Protein AF-A0A7V1QW93-F1 (afdb_monomer)

Solvent-accessible surface area (backbone atoms only — not comparable to full-atom values): 10233 Å² total; per-residue (Å²): 119,50,78,53,63,45,41,32,38,86,19,40,41,50,78,49,80,47,96,87,52,30,36,38,41,40,39,39,31,39,31,60,80,71,74,54,37,36,42,38,37,39,38,34,34,40,69,92,46,48,54,40,80,49,32,45,34,41,39,33,41,62,89,70,40,36,37,37,27,39,53,72,44,36,39,40,46,75,41,56,51,99,85,65,50,67,50,26,37,39,39,41,37,34,22,40,27,75,22,33,40,78,83,26,47,72,18,32,44,40,37,36,42,37,37,40,36,45,24,98,77,77,66,75,94,67,97,68,89,52,44,52,28,44,38,39,40,39,37,44,36,32,78,53,68,86,60,73,89,72,59,60,94,59,82,73,83,62,92,64,77,75,80,78,75,83,78,85,76,84,80,86,79,80,85,78,83,85,85,80,89,132

Secondary structure (DSSP, 8-state):
-EEEEEEEEEEEEEEEE-TTSEEEEEEEEEESS-SS-EEEEEEEEETTSSB--B-EEEEE-TTS-EEEEEEEEEEEEEEE-TTS-EEEEEEEEEEEEEEESGGGTT-EEEEEEEEEEEPTTSS-SS--S---EEEEEEEEEES----GGG--S-----SPPPP--------PPP-PPPPP--

Structure (mmCIF, N/CA/C/O backbone):
data_AF-A0A7V1QW93-F1
#
_entry.id   AF-A0A7V1QW93-F1
#
loop_
_atom_site.group_PDB
_atom_site.id
_atom_site.type_symbol
_atom_site.label_atom_id
_atom_site.label_alt_id
_atom_site.label_comp_id
_atom_site.label_asym_id
_atom_site.label_entity_id
_atom_site.label_seq_id
_atom_site.pdbx_PDB_ins_code
_atom_site.Cartn_x
_atom_site.Cartn_y
_atom_site.Cartn_z
_atom_site.occupancy
_atom_site.B_iso_or_equiv
_atom_site.auth_seq_id
_atom_site.auth_comp_id
_atom_site.auth_asym_id
_atom_site.auth_atom_id
_atom_site.pdbx_PDB_model_num
ATOM 1 N N . MET A 1 1 ? 10.507 -15.027 -11.575 1.00 79.88 1 MET A N 1
ATOM 2 C CA . MET A 1 1 ? 9.884 -14.428 -10.383 1.00 79.88 1 MET A CA 1
ATOM 3 C C . MET A 1 1 ? 10.939 -13.634 -9.630 1.00 79.88 1 MET A C 1
ATOM 5 O O . MET A 1 1 ? 11.977 -14.198 -9.296 1.00 79.88 1 MET A O 1
ATOM 9 N N . GLN A 1 2 ? 10.711 -12.338 -9.443 1.00 86.31 2 GLN A N 1
ATOM 10 C CA . GLN A 1 2 ? 11.562 -11.444 -8.655 1.00 86.31 2 GLN A CA 1
ATOM 11 C C . GLN A 1 2 ? 10.893 -11.172 -7.308 1.00 86.31 2 GLN A C 1
ATOM 13 O O . GLN A 1 2 ? 9.690 -10.934 -7.275 1.00 86.31 2 GLN A O 1
ATOM 18 N N . ALA A 1 3 ? 11.677 -11.209 -6.227 1.00 88.88 3 ALA A N 1
ATOM 19 C CA . ALA A 1 3 ? 11.234 -10.845 -4.884 1.00 88.88 3 ALA A CA 1
ATOM 20 C C . ALA A 1 3 ? 12.001 -9.610 -4.392 1.00 88.88 3 ALA A C 1
ATOM 22 O O . ALA A 1 3 ? 13.237 -9.566 -4.488 1.00 88.88 3 ALA A O 1
ATOM 23 N N . LEU A 1 4 ? 11.271 -8.617 -3.887 1.00 90.38 4 LEU A N 1
ATOM 24 C CA . LEU A 1 4 ? 11.807 -7.360 -3.366 1.00 90.38 4 LEU A CA 1
ATOM 25 C C . LEU A 1 4 ? 10.946 -6.874 -2.188 1.00 90.38 4 LEU A C 1
ATOM 27 O O . LEU A 1 4 ? 9.766 -7.196 -2.105 1.00 90.38 4 LEU A O 1
ATOM 31 N N . SER A 1 5 ? 11.557 -6.120 -1.277 1.00 91.69 5 SER A N 1
ATOM 32 C CA . SER A 1 5 ? 10.875 -5.439 -0.180 1.00 91.69 5 SER A CA 1
ATOM 33 C C . SER A 1 5 ? 11.312 -3.976 -0.160 1.00 91.69 5 SER A C 1
ATOM 35 O O . SER A 1 5 ? 12.502 -3.692 -0.333 1.00 91.69 5 SER A O 1
ATOM 37 N N . VAL A 1 6 ? 10.352 -3.066 0.002 1.00 90.19 6 VAL A N 1
ATOM 38 C CA . VAL A 1 6 ? 10.568 -1.616 0.064 1.00 90.19 6 VAL A CA 1
ATOM 39 C C . VAL A 1 6 ? 9.851 -1.055 1.281 1.00 90.19 6 VAL A C 1
ATOM 41 O O . VAL A 1 6 ? 8.702 -1.402 1.539 1.00 90.19 6 VAL A O 1
ATOM 44 N N . ASN A 1 7 ? 10.540 -0.206 2.038 1.00 90.44 7 ASN A N 1
ATOM 45 C CA . ASN A 1 7 ? 9.987 0.431 3.225 1.00 90.44 7 ASN A CA 1
ATOM 46 C C . ASN A 1 7 ? 9.641 1.879 2.916 1.00 90.44 7 ASN A C 1
ATOM 48 O O . ASN A 1 7 ? 10.456 2.583 2.318 1.00 90.44 7 ASN A O 1
ATOM 52 N N . PHE A 1 8 ? 8.475 2.311 3.377 1.00 88.25 8 PHE A N 1
ATOM 53 C CA . PHE A 1 8 ? 7.989 3.668 3.202 1.00 88.25 8 PHE A CA 1
ATOM 54 C C . PHE A 1 8 ? 7.708 4.307 4.563 1.00 88.25 8 PHE A C 1
ATOM 56 O O . PHE A 1 8 ? 7.233 3.655 5.501 1.00 88.25 8 PHE A O 1
ATOM 63 N N . ALA A 1 9 ? 8.026 5.592 4.653 1.00 82.19 9 ALA A N 1
ATOM 64 C CA . ALA A 1 9 ? 7.802 6.444 5.814 1.00 82.19 9 ALA A CA 1
ATOM 65 C C . ALA A 1 9 ? 7.377 7.840 5.330 1.00 82.19 9 ALA A C 1
ATOM 67 O O . ALA A 1 9 ? 7.280 8.064 4.126 1.00 82.19 9 ALA A O 1
ATOM 68 N N . ASP A 1 10 ? 7.076 8.751 6.261 1.00 66.94 10 ASP A N 1
ATOM 69 C CA . ASP A 1 10 ? 6.520 10.082 5.954 1.00 66.94 10 ASP A CA 1
ATOM 70 C C . ASP A 1 10 ? 5.250 10.005 5.095 1.00 66.94 10 ASP A C 1
ATOM 72 O O . ASP A 1 10 ? 5.011 10.788 4.178 1.00 66.94 10 ASP A O 1
ATOM 76 N N . VAL A 1 11 ? 4.440 8.998 5.407 1.00 76.75 11 VAL A N 1
ATOM 77 C CA . VAL A 1 11 ? 3.225 8.668 4.683 1.00 76.75 11 VAL A CA 1
ATOM 78 C C . VAL A 1 11 ? 2.161 9.723 4.958 1.00 76.75 11 VAL A C 1
ATOM 80 O O . VAL A 1 11 ? 1.839 9.993 6.117 1.00 76.75 11 VAL A O 1
ATOM 83 N N . ILE A 1 12 ? 1.568 10.251 3.893 1.00 73.88 12 ILE A N 1
ATOM 84 C CA . ILE A 1 12 ? 0.370 11.078 3.962 1.00 73.88 12 ILE A CA 1
ATOM 85 C C . ILE A 1 12 ? -0.836 10.149 3.922 1.00 73.88 12 ILE A C 1
ATOM 87 O O . ILE A 1 12 ? -0.988 9.348 2.999 1.00 73.88 12 ILE A O 1
ATOM 91 N N . VAL A 1 13 ? -1.696 10.275 4.926 1.00 78.00 13 VAL A N 1
ATOM 92 C CA . VAL A 1 13 ? -2.945 9.524 5.013 1.00 78.00 13 VAL A CA 1
ATOM 93 C C . VAL A 1 13 ? -4.113 10.502 5.044 1.00 78.00 13 VAL A C 1
ATOM 95 O O . VAL A 1 13 ? -4.215 11.317 5.962 1.00 78.00 13 VAL A O 1
ATOM 98 N N . ASP A 1 14 ? -4.998 10.402 4.053 1.00 85.75 14 ASP A N 1
ATOM 99 C CA . ASP A 1 14 ? -6.353 10.951 4.126 1.00 85.75 14 ASP A CA 1
ATOM 100 C C . ASP A 1 14 ? -7.309 9.854 4.594 1.00 85.75 14 ASP A C 1
ATOM 102 O O . ASP A 1 14 ? -7.305 8.735 4.070 1.00 85.75 14 ASP A O 1
ATOM 106 N N . ARG A 1 15 ? -8.139 10.179 5.585 1.00 87.19 15 ARG A N 1
ATOM 107 C CA . ARG A 1 15 ? -9.090 9.249 6.185 1.00 87.19 15 ARG A CA 1
ATOM 108 C C . ARG A 1 15 ? -10.491 9.817 6.128 1.00 87.19 15 ARG A C 1
ATOM 110 O O . ARG A 1 15 ? -10.801 10.837 6.738 1.00 87.19 15 ARG A O 1
ATOM 117 N N . GLN A 1 16 ? -11.381 9.069 5.495 1.00 87.81 16 GLN A N 1
ATOM 118 C CA . GLN A 1 16 ? -12.790 9.415 5.388 1.00 87.81 16 GLN A CA 1
ATOM 119 C C . GLN A 1 16 ? -13.627 8.388 6.137 1.00 87.81 16 GLN A C 1
ATOM 121 O O . GLN A 1 16 ? -13.544 7.191 5.874 1.00 87.81 16 GLN A O 1
ATOM 126 N N . SER A 1 17 ? -14.432 8.858 7.088 1.00 89.12 17 SER A N 1
ATOM 127 C CA . SER A 1 17 ? -15.365 8.014 7.840 1.00 89.12 17 SER A CA 1
ATOM 128 C C . SER A 1 17 ? -16.779 8.176 7.295 1.00 89.12 17 SER A C 1
ATOM 130 O O . SER A 1 17 ? -17.244 9.296 7.076 1.00 89.12 17 SER A O 1
ATOM 132 N N . PHE A 1 18 ? -17.477 7.060 7.110 1.00 89.25 18 PHE A N 1
ATOM 133 C CA . PHE A 1 18 ? -18.834 7.025 6.574 1.00 89.25 18 PHE A CA 1
ATOM 134 C C . PHE A 1 18 ? -19.858 6.683 7.662 1.00 89.25 18 PHE A C 1
ATOM 136 O O . PHE A 1 18 ? -19.543 6.097 8.696 1.00 89.25 18 PHE A O 1
ATOM 143 N N . LEU A 1 19 ? -21.123 7.041 7.417 1.00 93.00 19 LEU A N 1
ATOM 144 C CA . LEU A 1 19 ? -22.230 6.789 8.353 1.00 93.00 19 LEU A CA 1
ATOM 145 C C . LEU A 1 19 ? -22.542 5.297 8.545 1.00 93.00 19 LEU A C 1
ATOM 147 O O . LEU A 1 19 ? -23.188 4.931 9.523 1.00 93.00 19 LEU A O 1
ATOM 151 N N . ASP A 1 20 ? -22.108 4.452 7.612 1.00 90.00 20 ASP A N 1
ATOM 152 C CA . ASP A 1 20 ? -22.231 2.994 7.687 1.00 90.00 20 ASP A CA 1
ATOM 153 C C . ASP A 1 20 ? -21.149 2.343 8.569 1.00 90.00 20 ASP A C 1
ATOM 155 O O . ASP A 1 20 ? -21.143 1.126 8.730 1.00 90.00 20 ASP A O 1
ATOM 159 N N . GLY A 1 21 ? -20.251 3.143 9.155 1.00 89.44 21 GLY A N 1
ATOM 160 C CA . GLY A 1 21 ? -19.153 2.669 9.994 1.00 89.44 21 GLY A CA 1
ATOM 161 C C . GLY A 1 21 ? -17.913 2.228 9.216 1.00 89.44 21 GLY A C 1
ATOM 162 O O . GLY A 1 21 ? -16.950 1.775 9.831 1.00 89.44 21 GLY A O 1
ATOM 163 N N . SER A 1 22 ? -17.899 2.363 7.890 1.00 93.25 22 SER A N 1
ATOM 164 C CA . SER A 1 22 ? -16.696 2.135 7.092 1.00 93.25 22 SER A CA 1
ATOM 165 C C . SER A 1 22 ? -15.735 3.320 7.144 1.00 93.25 22 SER A C 1
ATOM 167 O O . SER A 1 22 ? 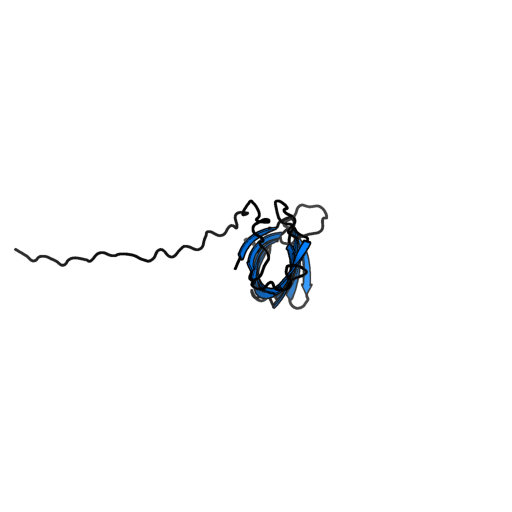-16.120 4.474 7.368 1.00 93.25 22 SER A O 1
ATOM 169 N N . ARG A 1 23 ? -14.460 3.019 6.907 1.00 91.88 23 ARG A N 1
ATOM 170 C CA . ARG A 1 23 ? -13.390 3.993 6.718 1.00 91.88 23 ARG A CA 1
ATOM 171 C C . ARG A 1 23 ? -12.742 3.768 5.366 1.00 91.88 23 ARG A C 1
ATOM 173 O O . ARG A 1 23 ? -12.477 2.630 4.997 1.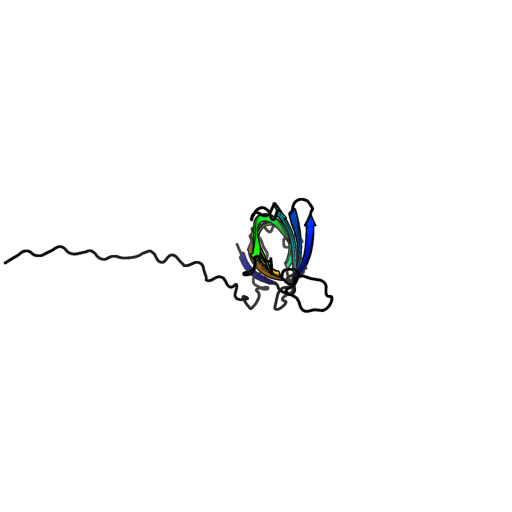00 91.88 23 ARG A O 1
ATOM 180 N N . VAL A 1 24 ? -12.474 4.845 4.646 1.00 92.88 24 VAL A N 1
ATOM 181 C CA . VAL A 1 24 ? -11.631 4.819 3.451 1.00 92.88 24 VAL A CA 1
ATOM 182 C C . VAL A 1 24 ? -10.337 5.532 3.782 1.00 92.88 24 VAL A C 1
ATOM 184 O O . VAL A 1 24 ? -10.359 6.646 4.308 1.00 92.88 24 VAL A O 1
ATOM 187 N N . PHE A 1 25 ? -9.231 4.870 3.481 1.00 92.06 25 PHE A N 1
ATOM 188 C CA . PHE A 1 25 ? -7.894 5.422 3.591 1.00 92.06 25 PHE A CA 1
ATOM 189 C C . PHE A 1 25 ? -7.362 5.671 2.189 1.00 92.06 25 PHE A C 1
ATOM 191 O O . PHE A 1 25 ? -7.438 4.782 1.342 1.00 92.06 25 PHE A O 1
ATOM 198 N N . THR A 1 26 ? -6.816 6.860 1.968 1.00 93.50 26 THR A N 1
ATOM 199 C CA . THR A 1 26 ? -5.984 7.184 0.807 1.00 93.50 26 THR A CA 1
ATOM 200 C C . THR A 1 26 ? -4.586 7.457 1.317 1.00 93.50 26 THR A C 1
ATOM 202 O O . THR A 1 26 ? -4.404 8.273 2.218 1.00 93.50 26 THR A O 1
ATOM 205 N N . ILE A 1 27 ? -3.616 6.736 0.778 1.00 92.50 27 ILE A N 1
ATOM 206 C CA . ILE A 1 27 ? -2.261 6.682 1.296 1.00 92.50 27 ILE A CA 1
ATOM 207 C C . ILE A 1 27 ? -1.290 7.051 0.186 1.00 92.50 27 ILE A C 1
ATOM 209 O O . ILE A 1 27 ? -1.311 6.434 -0.876 1.00 92.50 27 ILE A O 1
ATOM 213 N N . GLU A 1 28 ? -0.412 8.009 0.463 1.00 92.94 28 GLU A N 1
ATOM 214 C CA . GLU A 1 28 ? 0.699 8.409 -0.400 1.00 92.94 28 GLU A CA 1
ATOM 215 C C . GLU A 1 28 ? 2.009 8.323 0.383 1.00 92.94 28 GLU A C 1
ATOM 217 O O . GLU A 1 28 ? 2.102 8.811 1.510 1.00 92.94 28 GLU A O 1
ATOM 222 N N . ALA A 1 29 ? 3.028 7.688 -0.192 1.00 91.31 29 ALA A N 1
ATOM 223 C CA . ALA A 1 29 ? 4.280 7.433 0.502 1.00 91.31 29 ALA A CA 1
ATOM 224 C C . ALA A 1 29 ? 5.502 7.463 -0.423 1.00 91.31 29 ALA A C 1
ATOM 226 O O . ALA A 1 29 ? 5.419 7.120 -1.604 1.00 91.31 29 ALA A O 1
ATOM 227 N N . GLU A 1 30 ? 6.656 7.798 0.151 1.00 91.06 30 GLU A N 1
ATOM 228 C CA . GLU A 1 30 ? 7.973 7.722 -0.488 1.00 91.06 30 GLU A CA 1
ATOM 229 C C . GLU A 1 30 ? 8.884 6.772 0.306 1.00 91.06 30 GLU A C 1
ATOM 231 O O . GLU A 1 30 ? 8.727 6.601 1.522 1.00 91.06 30 GLU A O 1
ATOM 236 N N . ASP A 1 31 ? 9.797 6.082 -0.378 1.00 91.06 31 ASP A N 1
ATOM 237 C CA . ASP A 1 31 ? 10.710 5.160 0.291 1.00 91.06 31 ASP A CA 1
ATOM 238 C C . ASP A 1 31 ? 11.774 5.865 1.138 1.00 91.06 31 ASP A C 1
ATOM 240 O O . ASP A 1 31 ? 12.141 7.015 0.900 1.00 91.06 31 ASP A O 1
ATOM 244 N N . GLN A 1 32 ? 12.299 5.154 2.142 1.00 80.12 32 GLN A N 1
ATOM 245 C CA . GLN A 1 32 ? 13.373 5.660 3.001 1.00 80.12 32 GLN A CA 1
ATOM 246 C C . GLN A 1 32 ? 14.507 4.632 3.207 1.00 80.12 32 GLN A C 1
ATOM 248 O O . GLN A 1 32 ? 14.243 3.501 3.629 1.00 80.12 32 GLN A O 1
ATOM 253 N N . PRO A 1 33 ? 15.788 5.014 2.992 1.00 77.12 33 PRO A N 1
ATOM 254 C CA . PRO A 1 33 ? 16.223 6.267 2.362 1.00 77.12 33 PRO A CA 1
ATOM 255 C C . PRO A 1 33 ? 15.770 6.325 0.895 1.00 77.12 33 PRO A C 1
ATOM 257 O O . PRO A 1 33 ? 15.873 5.315 0.206 1.00 77.12 33 PRO A O 1
ATOM 260 N N . SER A 1 34 ? 15.313 7.496 0.438 1.00 83.19 34 SER A N 1
ATOM 261 C CA . SER A 1 34 ? 14.707 7.661 -0.891 1.00 83.19 34 SER A CA 1
ATOM 262 C C . SER A 1 34 ? 15.632 7.204 -2.021 1.00 83.19 34 SER A C 1
ATOM 264 O O . SER A 1 34 ? 16.689 7.794 -2.282 1.00 83.19 34 SER A O 1
ATOM 266 N N . LEU A 1 35 ? 15.227 6.124 -2.688 1.00 86.75 35 LEU A N 1
ATOM 267 C CA . LEU A 1 35 ? 15.722 5.713 -3.997 1.00 86.75 35 LEU A CA 1
ATOM 268 C C . LEU A 1 35 ? 14.786 6.178 -5.118 1.00 86.75 35 LEU A C 1
ATOM 270 O O . LEU A 1 35 ? 15.145 6.032 -6.286 1.00 86.75 35 LEU A O 1
ATOM 274 N N . GLY A 1 36 ? 13.625 6.747 -4.778 1.00 91.25 36 GLY A N 1
ATOM 275 C CA . GLY A 1 36 ? 12.638 7.281 -5.713 1.00 91.25 36 GLY A CA 1
ATOM 276 C C . GLY A 1 36 ? 11.429 6.371 -5.926 1.00 91.25 36 GLY A C 1
ATOM 277 O O . GLY A 1 36 ? 10.704 6.553 -6.906 1.00 91.25 36 GLY A O 1
ATOM 278 N N . TRP A 1 37 ? 11.210 5.389 -5.048 1.00 94.56 37 TRP A N 1
ATOM 279 C CA . TRP A 1 37 ? 9.971 4.620 -5.049 1.00 94.56 37 TRP A CA 1
ATOM 280 C C . TRP A 1 37 ? 8.859 5.478 -4.458 1.00 94.56 37 TRP A C 1
ATOM 282 O O . TRP A 1 37 ? 9.017 6.075 -3.394 1.00 94.56 37 TRP A O 1
ATOM 292 N N . ARG A 1 38 ? 7.708 5.503 -5.125 1.00 95.00 38 ARG A N 1
ATOM 293 C CA . ARG A 1 38 ? 6.510 6.164 -4.598 1.00 95.00 38 ARG A CA 1
ATOM 294 C C . ARG A 1 38 ? 5.352 5.193 -4.611 1.00 95.00 38 ARG A C 1
ATOM 296 O O . ARG A 1 38 ? 5.177 4.454 -5.575 1.00 95.00 38 ARG A O 1
ATOM 303 N N . LEU A 1 39 ? 4.575 5.194 -3.545 1.00 95.38 39 LEU A N 1
ATOM 304 C CA . LEU A 1 39 ? 3.408 4.347 -3.394 1.00 95.38 39 LEU A CA 1
ATOM 305 C C . LEU A 1 39 ? 2.182 5.233 -3.223 1.00 95.38 39 LEU A C 1
ATOM 307 O O . LEU A 1 39 ? 2.190 6.147 -2.406 1.00 95.38 39 LEU A O 1
ATOM 311 N N . MET A 1 40 ? 1.129 4.929 -3.968 1.00 96.12 40 MET A N 1
ATOM 312 C CA . MET A 1 40 ? -0.196 5.488 -3.761 1.00 96.12 40 MET A CA 1
ATOM 313 C C . MET A 1 40 ? -1.187 4.336 -3.702 1.00 96.12 40 MET A C 1
ATOM 315 O O . MET A 1 40 ? -1.209 3.513 -4.614 1.00 96.12 40 MET A O 1
ATOM 319 N N . PHE A 1 41 ? -2.002 4.245 -2.660 1.00 95.88 41 PHE A N 1
ATOM 320 C CA . PHE A 1 41 ? -3.076 3.257 -2.632 1.00 95.88 41 PHE A CA 1
ATOM 321 C C . PHE A 1 41 ? -4.272 3.722 -1.821 1.00 95.88 41 PHE A C 1
ATOM 323 O O . PHE A 1 41 ? -4.174 4.595 -0.960 1.00 95.88 41 PHE A O 1
ATOM 330 N N . THR A 1 42 ? -5.409 3.106 -2.101 1.00 96.38 42 THR A N 1
ATOM 331 C CA . THR A 1 42 ? -6.635 3.274 -1.337 1.00 96.38 42 THR A CA 1
ATOM 332 C C . THR A 1 42 ? -7.079 1.938 -0.779 1.00 96.38 42 THR A C 1
ATOM 334 O O . THR A 1 42 ? -6.823 0.888 -1.370 1.00 96.38 42 THR A O 1
ATOM 337 N N . PHE A 1 43 ? -7.761 1.964 0.362 1.00 96.06 43 PHE A N 1
ATOM 338 C CA . PHE A 1 43 ? -8.554 0.820 0.787 1.00 96.06 43 PHE A CA 1
ATOM 339 C C . PHE A 1 43 ? -9.758 1.234 1.628 1.00 96.06 43 PHE A C 1
ATOM 341 O O . PHE A 1 43 ? -9.723 2.227 2.361 1.00 96.06 43 PHE A O 1
ATOM 348 N N . ARG A 1 44 ? -10.826 0.444 1.529 1.00 95.62 44 ARG A N 1
ATOM 349 C CA . ARG A 1 44 ? -12.058 0.599 2.300 1.00 95.62 44 ARG A CA 1
ATOM 350 C C . ARG A 1 44 ? -12.172 -0.507 3.336 1.00 95.62 44 ARG A C 1
ATOM 352 O O . ARG A 1 44 ? -12.221 -1.684 2.999 1.00 95.62 44 ARG A O 1
ATOM 359 N N . TRP A 1 45 ? -12.287 -0.115 4.594 1.00 95.62 45 TRP A N 1
ATOM 360 C CA . TRP A 1 45 ? -12.390 -1.018 5.726 1.00 95.62 45 TRP A CA 1
ATOM 361 C C . TRP A 1 45 ? -13.707 -0.806 6.493 1.00 95.62 45 TRP A C 1
ATOM 363 O O . TRP A 1 45 ? -13.889 0.241 7.127 1.00 95.62 45 TRP A O 1
ATOM 373 N N . PRO A 1 46 ? -14.646 -1.768 6.457 1.00 93.38 46 PRO A N 1
ATOM 374 C CA . PRO A 1 46 ? -15.791 -1.787 7.358 1.00 93.38 46 PRO A CA 1
ATOM 375 C C . PRO A 1 46 ? -15.319 -2.145 8.771 1.00 93.38 46 PRO A C 1
ATOM 377 O O . PRO A 1 46 ? -15.040 -3.300 9.067 1.00 93.38 46 PRO A O 1
ATOM 380 N N . VAL A 1 47 ? -15.277 -1.163 9.679 1.00 89.69 47 VAL A N 1
ATOM 381 C CA . VAL A 1 47 ? -14.698 -1.319 11.036 1.00 89.69 47 VAL A CA 1
ATOM 382 C C . VAL A 1 47 ? -15.400 -2.408 11.871 1.00 89.69 47 VAL A C 1
ATOM 384 O O . VAL A 1 47 ? -14.880 -2.876 12.879 1.00 89.69 47 VAL A O 1
ATOM 387 N N . THR A 1 48 ? -16.582 -2.858 11.448 1.00 90.44 48 THR A N 1
ATOM 388 C CA . THR A 1 48 ? -17.317 -3.975 12.056 1.00 90.44 48 THR A CA 1
ATOM 389 C C . THR A 1 48 ? -16.709 -5.360 11.800 1.00 90.44 48 THR A C 1
ATOM 391 O O . THR A 1 48 ? -17.143 -6.322 12.433 1.00 90.44 48 THR A O 1
ATOM 394 N N . SER A 1 49 ? -15.754 -5.487 10.878 1.00 93.12 49 SER A N 1
ATOM 395 C CA . SER A 1 49 ? -15.012 -6.719 10.586 1.00 93.12 49 SER A CA 1
ATOM 396 C C . SER A 1 49 ? -13.523 -6.431 10.445 1.00 93.12 49 SER A C 1
ATOM 398 O O . SER A 1 49 ? -13.126 -5.291 10.243 1.00 93.12 49 SER A O 1
ATOM 400 N N . GLU A 1 50 ? -12.687 -7.462 10.534 1.00 94.38 50 GLU A N 1
ATOM 401 C CA . GLU A 1 50 ? -11.261 -7.308 10.219 1.00 94.38 50 GLU A CA 1
ATOM 402 C C . GLU A 1 50 ? -11.012 -7.278 8.705 1.00 94.38 50 GLU A C 1
ATOM 404 O O . GLU A 1 50 ? -10.004 -6.732 8.278 1.00 94.38 50 GLU A O 1
ATOM 409 N N . ASP A 1 51 ? -11.925 -7.817 7.894 1.00 96.44 51 ASP A N 1
ATOM 410 C CA . ASP A 1 51 ? -11.773 -7.886 6.439 1.00 96.44 51 ASP A CA 1
ATOM 411 C C . ASP A 1 51 ? -11.911 -6.508 5.769 1.00 96.44 51 ASP A C 1
ATOM 413 O O . ASP A 1 51 ? -12.746 -5.686 6.158 1.00 96.44 51 ASP A O 1
ATOM 417 N N . VAL A 1 52 ? -11.093 -6.280 4.740 1.00 95.44 52 VAL A N 1
ATOM 418 C CA . VAL A 1 52 ? -11.097 -5.077 3.891 1.00 95.44 52 VAL A CA 1
ATOM 419 C C . VAL A 1 52 ? -11.856 -5.358 2.588 1.00 95.44 52 VAL A C 1
ATOM 421 O O . VAL A 1 52 ? -11.699 -6.427 2.002 1.00 95.44 52 VAL A O 1
ATOM 424 N N . ASP A 1 53 ? -12.666 -4.399 2.128 1.00 92.12 53 ASP A N 1
ATOM 425 C CA . ASP A 1 53 ? -13.625 -4.593 1.028 1.00 92.12 53 ASP A CA 1
ATOM 426 C C . ASP A 1 53 ? -13.006 -4.402 -0.366 1.00 92.12 53 ASP A C 1
ATOM 428 O O . ASP A 1 53 ? -13.172 -5.231 -1.259 1.00 92.12 53 ASP A O 1
ATOM 432 N N . GLU A 1 54 ? -12.339 -3.268 -0.579 1.00 94.56 54 GLU A N 1
ATOM 433 C CA . GLU A 1 54 ? -11.849 -2.830 -1.889 1.00 94.56 54 GLU A CA 1
ATOM 434 C C . GLU A 1 54 ? -10.637 -1.915 -1.733 1.00 94.56 54 GLU A C 1
ATOM 436 O O . GLU A 1 54 ? -10.422 -1.329 -0.668 1.00 94.56 54 GLU A O 1
ATOM 441 N N . GLY A 1 55 ? -9.852 -1.789 -2.799 1.00 9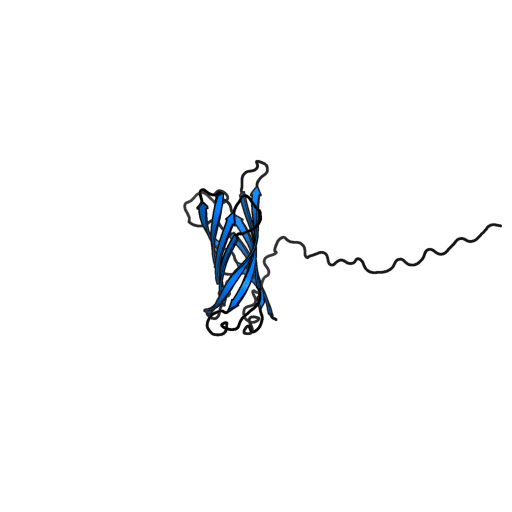6.56 55 GLY A N 1
ATOM 442 C CA . GLY A 1 55 ? -8.687 -0.922 -2.840 1.00 96.56 55 GLY A CA 1
ATOM 443 C C . GLY A 1 55 ? -7.947 -1.019 -4.166 1.00 96.56 55 GLY A C 1
ATOM 444 O O . GLY A 1 55 ? -7.956 -2.065 -4.818 1.00 96.56 55 GLY A O 1
ATOM 445 N N . ASP A 1 56 ? -7.274 0.061 -4.533 1.00 97.81 56 ASP A N 1
ATOM 446 C CA . ASP A 1 56 ? -6.406 0.132 -5.704 1.00 97.81 56 ASP A CA 1
ATOM 447 C C . ASP A 1 56 ? -5.031 0.635 -5.286 1.00 97.81 56 ASP A C 1
ATOM 449 O O . ASP A 1 56 ? -4.898 1.393 -4.327 1.00 97.81 56 ASP A O 1
ATOM 453 N N . LEU A 1 57 ? -4.001 0.212 -6.007 1.00 97.75 57 LEU A N 1
ATOM 454 C CA . LEU A 1 57 ? -2.614 0.536 -5.723 1.00 97.75 57 LEU A CA 1
ATOM 455 C C . LEU A 1 57 ? -1.884 0.916 -7.005 1.00 97.75 57 LEU A C 1
ATOM 457 O O . LEU A 1 57 ? -1.936 0.204 -8.008 1.00 97.75 57 LEU A O 1
ATOM 461 N N . THR A 1 58 ? -1.115 1.991 -6.914 1.00 98.00 58 THR A N 1
ATOM 462 C CA . THR A 1 58 ? -0.111 2.404 -7.885 1.00 98.00 58 THR A CA 1
ATOM 463 C C . THR A 1 58 ? 1.247 2.454 -7.197 1.00 98.00 58 THR A C 1
ATOM 465 O O . THR A 1 58 ? 1.450 3.177 -6.221 1.00 98.00 58 THR A O 1
ATOM 468 N N . LEU A 1 59 ? 2.202 1.699 -7.729 1.00 97.06 59 LEU A N 1
ATOM 469 C CA . LEU A 1 59 ? 3.599 1.735 -7.319 1.00 97.06 59 LEU A CA 1
ATOM 470 C C . LEU A 1 59 ? 4.428 2.354 -8.439 1.00 97.06 59 LEU A C 1
ATOM 472 O O . LEU A 1 59 ? 4.550 1.777 -9.518 1.00 97.06 59 LEU A O 1
ATOM 476 N N . VAL A 1 60 ? 5.030 3.505 -8.170 1.00 96.31 60 VAL A N 1
ATOM 477 C CA . VAL A 1 60 ? 5.961 4.160 -9.084 1.00 96.31 60 VAL A CA 1
ATOM 478 C C . VAL A 1 60 ? 7.376 3.692 -8.774 1.00 96.31 60 VAL A C 1
ATOM 480 O O . VAL A 1 60 ? 7.876 3.841 -7.656 1.00 96.31 60 VAL A O 1
ATOM 483 N N . VAL A 1 61 ? 8.019 3.122 -9.783 1.00 94.94 61 VAL A N 1
ATOM 484 C CA . VAL A 1 61 ? 9.393 2.622 -9.739 1.00 94.94 61 VAL A CA 1
ATOM 485 C C . VAL A 1 61 ? 10.370 3.797 -9.927 1.00 94.94 61 VAL A C 1
ATOM 487 O O . VAL A 1 61 ? 10.022 4.762 -10.611 1.00 94.94 61 VAL A O 1
ATOM 490 N N . PRO A 1 62 ? 11.613 3.752 -9.401 1.00 94.62 62 PRO A N 1
ATOM 491 C CA . PRO A 1 62 ? 12.569 4.858 -9.531 1.00 94.62 62 PRO A CA 1
ATOM 492 C C . PRO A 1 62 ? 12.924 5.308 -10.954 1.00 94.62 62 PRO A C 1
ATOM 494 O O . PRO A 1 62 ? 13.423 6.416 -11.140 1.00 94.62 62 PRO A O 1
ATOM 497 N N . ASP A 1 63 ? 12.694 4.475 -11.973 1.00 93.75 63 ASP A N 1
ATOM 498 C CA . ASP A 1 63 ? 12.847 4.886 -13.375 1.00 93.75 63 ASP A CA 1
ATOM 499 C C . ASP A 1 63 ? 11.617 5.600 -13.958 1.00 93.75 63 ASP A C 1
ATOM 501 O O . ASP A 1 63 ? 11.623 5.970 -15.132 1.00 93.75 63 ASP A O 1
ATOM 505 N N . GLY A 1 64 ? 10.596 5.840 -13.135 1.00 94.38 64 GLY A N 1
ATOM 506 C CA . GLY A 1 64 ? 9.384 6.575 -13.471 1.00 94.38 64 GLY A CA 1
ATOM 507 C C . GLY A 1 64 ? 8.268 5.728 -14.077 1.00 94.38 64 GLY A C 1
ATOM 508 O O . GLY A 1 64 ? 7.218 6.286 -14.373 1.00 94.38 64 GLY A O 1
ATOM 509 N N . GLY A 1 65 ? 8.467 4.421 -14.275 1.00 95.88 65 GLY A N 1
ATOM 510 C CA . GLY A 1 65 ? 7.375 3.535 -14.679 1.00 95.88 65 GLY A CA 1
ATOM 511 C C . GLY A 1 65 ? 6.461 3.175 -13.509 1.00 95.88 65 GLY A C 1
ATOM 512 O O . GLY A 1 65 ? 6.843 3.298 -12.345 1.00 95.88 65 GLY A O 1
ATOM 513 N N . GLU A 1 66 ? 5.256 2.718 -13.827 1.00 97.31 66 GLU A N 1
ATOM 514 C CA . GLU A 1 66 ? 4.211 2.447 -12.839 1.00 97.31 66 GLU A CA 1
ATOM 515 C C . GLU A 1 66 ? 3.775 0.985 -12.893 1.00 97.31 66 GLU A C 1
ATOM 517 O O . GLU A 1 66 ? 3.777 0.364 -13.955 1.00 97.31 66 GLU A O 1
ATOM 522 N N . ILE A 1 67 ? 3.405 0.437 -11.740 1.00 97.69 67 ILE A N 1
ATOM 523 C CA . ILE A 1 67 ? 2.820 -0.893 -11.576 1.00 97.69 67 ILE A CA 1
ATOM 524 C C . ILE A 1 67 ? 1.481 -0.715 -10.869 1.00 97.69 67 ILE A C 1
ATOM 526 O O . ILE A 1 67 ? 1.413 -0.037 -9.843 1.00 97.69 67 ILE A O 1
ATOM 530 N N . TYR A 1 68 ? 0.438 -1.353 -11.395 1.00 98.00 68 TYR A N 1
ATOM 531 C CA . TYR A 1 68 ? -0.921 -1.249 -10.874 1.00 98.00 68 TYR A CA 1
ATOM 532 C C . TYR A 1 68 ? -1.356 -2.551 -10.205 1.00 98.00 68 TYR A C 1
ATOM 534 O O . TYR A 1 68 ? -1.107 -3.649 -10.716 1.00 98.00 68 TYR A O 1
ATOM 542 N N . GLY A 1 69 ? -2.033 -2.428 -9.067 1.00 97.75 69 GLY A N 1
ATOM 543 C CA . GLY A 1 69 ? -2.618 -3.544 -8.342 1.00 97.75 69 GLY A CA 1
ATOM 544 C C . GLY A 1 69 ? -4.037 -3.244 -7.881 1.00 97.75 69 GLY A C 1
ATOM 545 O O . GLY A 1 69 ? -4.350 -2.119 -7.513 1.00 97.75 69 GLY A O 1
ATOM 546 N N . THR A 1 70 ? -4.877 -4.273 -7.859 1.00 98.31 70 THR A N 1
ATOM 547 C CA . THR A 1 70 ? -6.222 -4.217 -7.270 1.00 98.31 70 THR A CA 1
ATOM 548 C C . THR A 1 70 ? -6.257 -5.131 -6.057 1.00 98.31 70 THR A C 1
ATOM 550 O O . THR A 1 70 ? -5.652 -6.209 -6.070 1.00 98.31 70 THR A O 1
ATOM 553 N N . LEU A 1 71 ? -6.933 -4.701 -4.995 1.00 98.12 71 LEU A N 1
ATOM 554 C CA . LEU A 1 71 ? -7.031 -5.454 -3.753 1.00 98.12 71 LEU A CA 1
ATOM 555 C C . LEU A 1 71 ? -7.643 -6.837 -4.021 1.00 98.12 71 LEU A C 1
ATOM 557 O O . LEU A 1 71 ? -8.730 -6.964 -4.581 1.00 98.12 71 LEU A O 1
ATOM 561 N N . ALA A 1 72 ? -6.920 -7.877 -3.624 1.00 97.75 72 ALA A N 1
ATOM 562 C CA . ALA A 1 72 ? -7.364 -9.265 -3.674 1.00 97.75 72 ALA A CA 1
ATOM 563 C C . ALA A 1 72 ? -7.910 -9.739 -2.318 1.00 97.75 72 ALA A C 1
ATOM 565 O O . ALA A 1 72 ? -8.704 -10.677 -2.265 1.00 97.75 72 ALA A O 1
ATOM 566 N N . GLY A 1 73 ? -7.476 -9.097 -1.235 1.00 97.31 73 GLY A N 1
ATOM 567 C CA . GLY A 1 73 ? -7.933 -9.329 0.128 1.00 97.31 73 GLY A CA 1
ATOM 568 C C . GLY A 1 73 ? -7.014 -8.636 1.126 1.00 97.31 73 GLY A C 1
ATOM 569 O O . GLY A 1 73 ? -6.003 -8.046 0.754 1.00 97.31 73 GLY A O 1
ATOM 570 N N . GLY A 1 74 ? -7.358 -8.700 2.403 1.00 97.31 74 GLY A N 1
ATOM 571 C CA . GLY A 1 74 ? -6.538 -8.114 3.450 1.00 97.31 74 GLY A CA 1
ATOM 572 C C . GLY A 1 74 ? -7.313 -7.930 4.738 1.00 97.31 74 GLY A C 1
ATOM 573 O O . GLY A 1 74 ? -8.531 -8.105 4.772 1.00 97.31 74 GLY A O 1
ATOM 574 N N . THR A 1 75 ? -6.591 -7.562 5.787 1.00 97.69 75 THR A N 1
ATOM 575 C CA . THR A 1 75 ? -7.167 -7.278 7.097 1.00 97.69 75 THR A CA 1
ATOM 576 C C . THR A 1 75 ? -6.730 -5.918 7.617 1.00 97.69 75 THR A C 1
ATOM 578 O O . THR A 1 75 ? -5.632 -5.443 7.318 1.00 97.69 75 THR A O 1
ATOM 581 N N . ALA A 1 76 ? -7.584 -5.299 8.420 1.00 96.12 76 ALA A N 1
ATOM 582 C CA . ALA A 1 76 ? -7.284 -4.102 9.182 1.00 96.12 76 ALA A CA 1
ATOM 583 C C . ALA A 1 76 ? -7.889 -4.202 10.587 1.00 96.12 76 ALA A C 1
ATOM 585 O O . ALA A 1 76 ? -8.925 -4.829 10.801 1.00 96.12 76 ALA A O 1
ATOM 586 N N . ALA A 1 77 ? -7.213 -3.607 11.568 1.00 94.19 77 ALA A N 1
ATOM 587 C CA . ALA A 1 77 ? -7.656 -3.618 12.957 1.00 94.19 77 ALA A CA 1
ATOM 588 C C . ALA A 1 77 ? -7.203 -2.360 13.700 1.00 94.19 77 ALA A C 1
ATOM 590 O O . ALA A 1 77 ? -6.110 -1.840 13.460 1.00 94.19 77 ALA A O 1
ATOM 591 N N . GLU A 1 78 ? -8.021 -1.904 14.648 1.00 91.19 78 GLU A N 1
ATOM 592 C CA . GLU A 1 78 ? -7.635 -0.834 15.566 1.00 91.19 78 GLU A CA 1
ATOM 593 C C . GLU A 1 78 ? -6.637 -1.373 16.597 1.00 91.19 78 GLU A C 1
ATOM 595 O O . GLU A 1 78 ? -6.740 -2.505 17.076 1.00 91.19 78 GLU A O 1
ATOM 600 N N . ILE A 1 79 ? -5.663 -0.545 16.951 1.00 88.50 79 ILE A N 1
ATOM 601 C CA . ILE A 1 79 ? -4.778 -0.750 18.089 1.00 88.50 79 ILE A CA 1
ATOM 602 C C . ILE A 1 79 ? -5.310 0.137 19.205 1.00 88.50 79 ILE A C 1
ATOM 604 O O . ILE A 1 79 ? -5.213 1.364 19.135 1.00 88.50 79 ILE A O 1
ATOM 608 N N . THR A 1 80 ? -5.868 -0.483 20.237 1.00 86.62 80 THR A N 1
ATOM 609 C CA . THR A 1 80 ? -6.418 0.223 21.393 1.00 86.62 80 THR A CA 1
ATOM 610 C C . THR A 1 80 ? -5.422 0.274 22.546 1.00 86.62 80 THR A C 1
ATOM 612 O O . THR A 1 80 ? -4.640 -0.660 22.736 1.00 86.62 80 THR A O 1
ATOM 615 N N . ASP A 1 81 ? -5.467 1.337 23.341 1.00 84.88 81 ASP A N 1
ATOM 616 C CA . ASP A 1 81 ? -4.741 1.413 24.609 1.00 84.88 81 ASP A CA 1
ATOM 617 C C . ASP A 1 81 ? -5.426 0.607 25.736 1.00 84.88 81 ASP A C 1
ATOM 619 O O . ASP A 1 81 ? -6.411 -0.106 25.524 1.00 84.88 81 ASP A O 1
ATOM 623 N N . GLU A 1 82 ? -4.898 0.710 26.962 1.00 83.94 82 GLU A N 1
ATOM 624 C CA . GLU A 1 82 ? -5.453 0.044 28.153 1.00 83.94 82 GLU A CA 1
ATOM 625 C C . GLU A 1 82 ? -6.867 0.530 28.527 1.00 83.94 82 GLU A C 1
ATOM 627 O O . GLU A 1 82 ? -7.575 -0.152 29.272 1.00 83.94 82 GLU A O 1
ATOM 632 N N . LEU A 1 83 ? -7.281 1.698 28.025 1.00 84.94 83 LEU A N 1
ATOM 633 C CA . LEU A 1 83 ? -8.599 2.292 28.243 1.00 84.94 83 LEU A CA 1
ATOM 634 C C . LEU A 1 83 ? -9.593 1.924 27.131 1.00 84.94 83 LEU A C 1
ATOM 636 O O . LEU A 1 83 ? -10.784 2.210 27.263 1.00 84.94 83 LEU A O 1
ATOM 640 N N . GLY A 1 84 ? -9.130 1.246 26.077 1.00 79.38 84 GLY A N 1
ATOM 641 C CA . GLY A 1 84 ? -9.934 0.891 24.911 1.00 79.38 84 GLY A CA 1
ATOM 642 C C . GLY A 1 84 ? -10.052 2.019 23.885 1.00 79.38 84 GLY A C 1
ATOM 643 O O . GLY A 1 84 ? -10.898 1.933 22.997 1.00 79.38 84 GLY A O 1
ATOM 644 N N . GLU A 1 85 ? -9.239 3.072 23.988 1.00 80.31 85 GLU A N 1
ATOM 645 C CA . GLU A 1 85 ? -9.209 4.164 23.016 1.00 80.31 85 GLU A CA 1
ATOM 646 C C . GLU A 1 85 ? -8.309 3.786 21.833 1.00 80.31 85 GLU A C 1
ATOM 648 O O . GLU A 1 85 ? -7.200 3.280 22.014 1.00 80.31 85 GLU A O 1
ATOM 653 N N . SER A 1 86 ? -8.785 4.005 20.602 1.00 78.56 86 SER A N 1
ATOM 654 C CA . SER A 1 86 ? -8.013 3.702 19.391 1.00 78.56 86 SER A CA 1
ATOM 655 C C . SER A 1 86 ? -6.837 4.668 19.247 1.00 78.56 86 SER A C 1
ATOM 657 O O . SER A 1 86 ? -7.019 5.868 19.059 1.00 78.56 86 SER A O 1
ATOM 659 N N . THR A 1 87 ? -5.624 4.123 19.269 1.00 82.38 87 THR A N 1
ATOM 660 C CA . THR A 1 87 ? -4.362 4.874 19.175 1.00 82.38 87 THR A CA 1
ATOM 661 C C . THR A 1 87 ? -3.689 4.761 17.811 1.00 82.38 87 THR A C 1
ATOM 663 O O . THR A 1 87 ? -2.874 5.613 17.459 1.00 82.38 87 THR A O 1
ATOM 666 N N . ALA A 1 88 ? -4.017 3.725 17.038 1.00 86.88 88 ALA A N 1
ATOM 667 C CA . ALA A 1 88 ? -3.508 3.480 15.692 1.00 86.88 88 ALA A CA 1
ATOM 668 C C . ALA A 1 88 ? -4.399 2.464 14.958 1.00 86.88 88 ALA A C 1
ATOM 670 O O . ALA A 1 88 ? -5.242 1.811 15.569 1.00 86.88 88 ALA A O 1
ATOM 671 N N . ALA A 1 89 ? -4.193 2.293 13.656 1.00 89.00 89 ALA A N 1
ATOM 672 C CA . ALA A 1 89 ? -4.761 1.203 12.871 1.00 89.00 89 ALA A CA 1
ATOM 673 C C . ALA A 1 89 ? -3.630 0.410 12.212 1.00 89.00 89 ALA A C 1
ATOM 675 O O . ALA A 1 89 ? -2.748 0.999 11.592 1.00 89.00 89 ALA A O 1
ATOM 676 N N . ARG A 1 90 ? -3.646 -0.917 12.331 1.00 93.75 90 ARG A N 1
ATOM 677 C CA . ARG A 1 90 ? -2.750 -1.807 11.579 1.00 93.75 90 ARG A CA 1
ATOM 678 C C . ARG A 1 90 ? -3.476 -2.380 10.374 1.00 93.75 90 ARG A C 1
ATOM 680 O O . ARG A 1 90 ? -4.677 -2.630 10.459 1.00 93.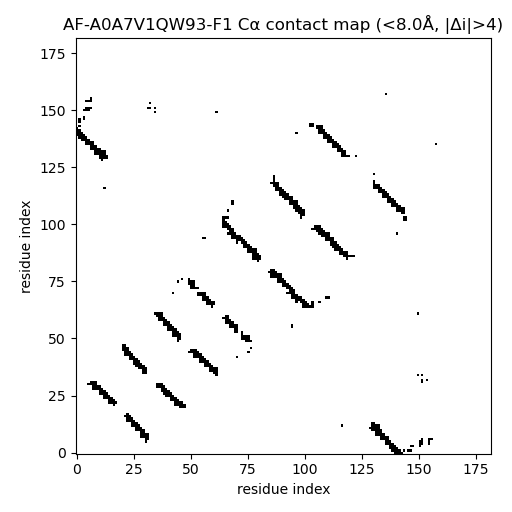75 90 ARG A O 1
ATOM 687 N N . PHE A 1 91 ? -2.744 -2.637 9.301 1.00 95.31 91 PHE A N 1
ATOM 688 C CA . PHE A 1 91 ? -3.278 -3.259 8.096 1.00 95.31 91 PHE A CA 1
ATOM 689 C C . PHE A 1 91 ? -2.278 -4.237 7.468 1.00 95.31 91 PHE A C 1
ATOM 691 O O . PHE A 1 91 ? -1.060 -4.090 7.605 1.00 95.31 91 PHE A O 1
ATOM 698 N N . ASP A 1 92 ? -2.821 -5.235 6.781 1.00 97.44 92 ASP A N 1
ATOM 699 C CA . ASP A 1 92 ? -2.112 -6.252 6.008 1.00 97.44 92 ASP A CA 1
ATOM 700 C C . ASP A 1 92 ? -2.933 -6.547 4.752 1.00 97.44 92 ASP A C 1
ATOM 702 O O . ASP A 1 92 ? -3.992 -7.170 4.830 1.00 97.44 92 ASP A O 1
ATOM 706 N N . LEU A 1 93 ? -2.495 -6.011 3.618 1.00 98.12 93 LEU A N 1
ATOM 707 C CA . LEU A 1 93 ? -3.261 -5.950 2.378 1.00 98.12 93 LEU A CA 1
ATOM 708 C C . LEU A 1 93 ? -2.533 -6.706 1.272 1.00 98.12 93 LEU A C 1
ATOM 710 O O . LEU A 1 93 ? -1.352 -6.465 1.032 1.00 98.12 93 LEU A O 1
ATOM 714 N N . ASP A 1 94 ? -3.247 -7.558 0.550 1.00 98.25 94 ASP A N 1
ATOM 715 C CA . ASP A 1 94 ? -2.758 -8.265 -0.627 1.00 98.25 94 ASP A CA 1
ATOM 716 C C . ASP A 1 94 ? -3.400 -7.677 -1.889 1.00 98.25 94 ASP A C 1
ATOM 718 O O . A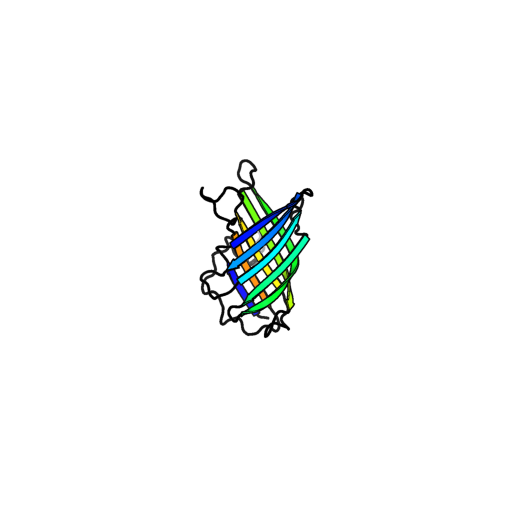SP A 1 94 ? -4.616 -7.715 -2.077 1.00 98.25 94 ASP A O 1
ATOM 722 N N . PHE A 1 95 ? -2.569 -7.178 -2.798 1.00 98.50 95 PHE A N 1
ATOM 723 C CA . PHE A 1 95 ? -2.961 -6.674 -4.109 1.00 98.50 95 PHE A CA 1
ATOM 724 C C . PHE A 1 95 ? -2.506 -7.643 -5.200 1.00 98.50 95 PHE A C 1
ATOM 726 O O . PHE A 1 95 ? -1.344 -8.062 -5.250 1.00 98.50 95 PHE A O 1
ATOM 733 N N . ALA A 1 96 ? -3.414 -7.975 -6.114 1.00 98.19 96 ALA A N 1
ATOM 734 C CA . ALA A 1 96 ? -3.086 -8.683 -7.342 1.00 98.19 96 ALA A CA 1
ATOM 735 C C . ALA A 1 96 ? -2.579 -7.683 -8.386 1.00 98.19 96 ALA A C 1
ATOM 737 O O . ALA A 1 96 ? -3.248 -6.694 -8.679 1.00 98.19 96 ALA A O 1
ATOM 738 N N . VAL A 1 97 ? -1.408 -7.956 -8.962 1.00 97.94 97 VAL A N 1
ATOM 739 C CA . VAL A 1 97 ? -0.811 -7.143 -10.028 1.00 97.94 97 VAL A CA 1
ATOM 740 C C . VAL A 1 97 ? -1.155 -7.756 -11.373 1.00 97.94 97 VAL A C 1
ATOM 742 O O . VAL A 1 97 ? -0.865 -8.931 -11.617 1.00 97.94 97 VAL A O 1
ATOM 745 N N . SER A 1 98 ? -1.733 -6.948 -12.257 1.00 94.06 98 SER A N 1
ATOM 746 C CA . SER A 1 98 ? -2.104 -7.360 -13.615 1.00 94.06 98 SER A CA 1
ATOM 747 C C . SER A 1 98 ? -1.460 -6.524 -14.720 1.00 94.06 98 SER A C 1
ATOM 749 O O . SER A 1 98 ? -1.736 -6.781 -15.891 1.00 94.06 98 SER A O 1
ATOM 751 N N . GLY A 1 99 ? -0.650 -5.521 -14.376 1.00 96.38 99 GLY A N 1
ATOM 752 C CA . GLY A 1 99 ? 0.052 -4.707 -15.360 1.00 96.38 99 GLY A CA 1
ATOM 753 C C . GLY A 1 99 ? 0.674 -3.445 -14.775 1.00 96.38 99 GLY A C 1
ATOM 754 O O . GLY A 1 99 ? 0.817 -3.291 -13.561 1.00 96.38 99 GLY A O 1
ATOM 755 N N . GLY A 1 100 ? 1.036 -2.541 -15.676 1.00 97.19 100 GLY A N 1
ATOM 756 C CA . GLY A 1 100 ? 1.724 -1.290 -15.395 1.00 97.19 100 GLY A CA 1
ATOM 757 C C . GLY A 1 100 ? 1.866 -0.450 -16.661 1.00 97.19 100 GLY A C 1
ATOM 758 O O . GLY A 1 100 ? 1.316 -0.807 -17.702 1.00 97.19 100 GLY A O 1
ATOM 759 N N . ASP A 1 101 ? 2.658 0.612 -16.585 1.00 96.69 101 ASP A N 1
ATOM 760 C CA . ASP A 1 101 ? 2.940 1.501 -17.712 1.00 96.69 101 ASP A CA 1
ATOM 761 C C . ASP A 1 101 ? 4.366 1.320 -18.252 1.00 96.69 101 ASP A C 1
ATOM 763 O O . ASP A 1 101 ? 5.326 1.033 -17.526 1.00 96.69 101 ASP A O 1
ATOM 767 N N . GLY A 1 102 ? 4.524 1.500 -19.565 1.00 92.44 102 GLY A N 1
ATOM 768 C CA . GLY A 1 102 ? 5.817 1.441 -20.243 1.00 92.44 102 GLY A CA 1
ATOM 769 C C . GLY A 1 102 ? 6.475 0.054 -20.139 1.00 92.44 102 GLY A C 1
ATOM 770 O O . GLY A 1 102 ? 5.894 -0.934 -20.587 1.00 92.44 102 GLY A O 1
ATOM 771 N N . PRO A 1 103 ? 7.692 -0.081 -19.572 1.00 93.88 103 PRO A N 1
ATOM 772 C CA . PRO A 1 103 ? 8.354 -1.384 -19.432 1.00 93.88 103 PRO A CA 1
ATOM 773 C C . PRO A 1 103 ? 7.589 -2.405 -18.574 1.00 93.88 103 PRO A C 1
ATOM 775 O O . PRO A 1 103 ? 7.963 -3.579 -18.567 1.00 93.88 103 PRO A O 1
ATOM 778 N N . TYR A 1 104 ? 6.562 -1.965 -17.842 1.00 96.19 104 TYR A N 1
ATOM 779 C CA . TYR A 1 104 ? 5.832 -2.762 -16.860 1.00 96.19 104 TYR A CA 1
ATOM 780 C C . TYR A 1 104 ? 4.454 -3.247 -17.348 1.00 96.19 104 TYR A C 1
ATOM 782 O O . TYR A 1 104 ? 3.774 -3.954 -16.611 1.00 96.19 104 TYR A O 1
ATOM 790 N N . GLU A 1 105 ? 4.065 -2.967 -18.600 1.00 96.38 105 GLU A N 1
ATOM 791 C CA . GLU A 1 105 ? 2.760 -3.349 -19.190 1.00 96.38 105 GLU A CA 1
ATOM 792 C C . GLU A 1 105 ? 2.406 -4.836 -19.052 1.00 96.38 105 GLU A C 1
ATOM 794 O O . GLU A 1 105 ? 1.236 -5.203 -18.986 1.00 96.38 105 GLU A O 1
ATOM 799 N N . ARG A 1 106 ? 3.419 -5.706 -19.024 1.00 96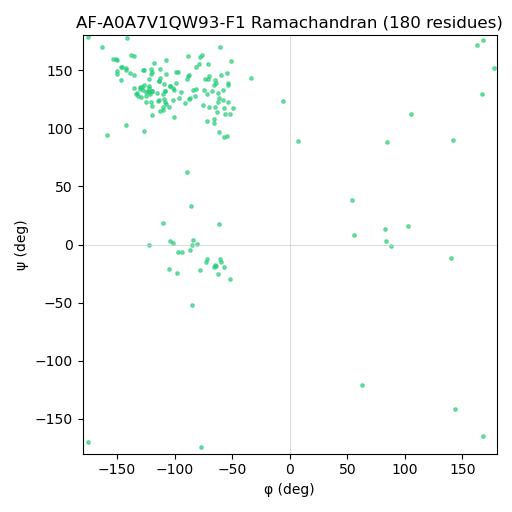.00 106 ARG A N 1
ATOM 800 C CA . ARG A 1 106 ? 3.254 -7.165 -18.958 1.00 96.00 106 ARG A CA 1
ATOM 801 C C . ARG A 1 106 ? 3.480 -7.755 -17.570 1.00 96.00 106 ARG A C 1
ATOM 803 O O . ARG A 1 106 ? 3.441 -8.975 -17.416 1.00 96.00 106 ARG A O 1
ATOM 810 N N . VAL A 1 107 ? 3.761 -6.918 -16.574 1.00 96.50 107 VAL A N 1
ATOM 811 C CA . VAL A 1 107 ? 4.030 -7.392 -15.219 1.00 96.50 107 VAL A CA 1
ATOM 812 C C . VAL A 1 107 ? 2.780 -8.014 -14.629 1.00 96.50 107 VAL A C 1
ATOM 814 O O . VAL A 1 107 ? 1.682 -7.481 -14.735 1.00 96.50 107 VAL A O 1
ATOM 817 N N . SER A 1 108 ? 2.965 -9.146 -13.967 1.00 97.44 108 SER A N 1
ATOM 818 C CA . SER A 1 108 ? 1.922 -9.783 -13.173 1.00 97.44 108 SER A CA 1
ATOM 819 C C . SER A 1 108 ? 2.501 -10.302 -11.866 1.00 97.44 108 SER A C 1
ATOM 821 O O . SER A 1 108 ? 3.720 -10.415 -11.717 1.00 97.44 108 SER A O 1
ATOM 823 N N . GLY A 1 109 ? 1.643 -10.591 -10.894 1.00 97.12 109 GLY A N 1
ATOM 824 C CA . GLY A 1 109 ? 2.067 -11.151 -9.617 1.00 97.12 109 GLY A CA 1
ATOM 825 C C . GLY A 1 109 ? 1.255 -10.607 -8.456 1.00 97.12 109 GLY A C 1
ATOM 826 O O . GLY A 1 109 ? 0.044 -10.421 -8.569 1.00 97.12 109 GLY A O 1
ATOM 827 N N . ARG A 1 110 ? 1.922 -10.369 -7.327 1.00 97.38 110 ARG A N 1
ATOM 828 C CA . ARG A 1 110 ? 1.274 -9.843 -6.123 1.00 97.38 110 ARG A CA 1
ATOM 829 C C . ARG A 1 110 ? 2.154 -8.848 -5.376 1.00 97.38 110 ARG A C 1
ATOM 831 O O . ARG A 1 110 ? 3.384 -8.981 -5.364 1.00 97.38 110 ARG A O 1
ATOM 838 N N . LEU A 1 111 ? 1.499 -7.911 -4.707 1.00 97.38 111 LEU A N 1
ATOM 839 C CA . LEU A 1 111 ? 2.081 -6.963 -3.766 1.00 97.38 111 LEU A CA 1
ATOM 840 C C . LEU A 1 111 ? 1.389 -7.144 -2.421 1.00 97.38 111 LEU A C 1
ATOM 842 O O . LEU A 1 111 ? 0.166 -7.123 -2.367 1.00 97.38 111 LEU A O 1
ATOM 846 N N . ARG A 1 112 ? 2.158 -7.300 -1.350 1.00 97.56 112 ARG A N 1
ATOM 847 C CA . ARG A 1 112 ? 1.640 -7.292 0.014 1.00 97.56 112 ARG A CA 1
ATOM 848 C C . ARG A 1 112 ? 2.089 -6.016 0.701 1.00 97.56 112 ARG A C 1
ATOM 850 O O . ARG A 1 112 ? 3.286 -5.742 0.738 1.00 97.56 112 ARG A O 1
ATOM 857 N N . VAL A 1 113 ? 1.147 -5.248 1.229 1.00 96.56 113 VAL A N 1
ATOM 858 C CA . VAL A 1 113 ? 1.401 -3.998 1.944 1.00 96.56 113 VAL A CA 1
ATOM 859 C C . VAL A 1 113 ? 1.024 -4.195 3.403 1.00 96.56 113 VAL A C 1
ATOM 861 O O . VAL A 1 113 ? -0.143 -4.396 3.727 1.00 96.56 113 VAL A O 1
ATOM 864 N N . THR A 1 114 ? 2.011 -4.127 4.287 1.00 95.81 114 THR A N 1
ATOM 865 C CA . THR A 1 114 ? 1.801 -4.175 5.737 1.00 95.81 114 THR A CA 1
ATOM 866 C C . THR A 1 114 ? 2.176 -2.843 6.350 1.00 95.81 114 THR A C 1
ATOM 868 O O . THR A 1 114 ? 3.165 -2.228 5.951 1.00 95.81 114 THR A O 1
ATOM 871 N N . GLY A 1 115 ? 1.407 -2.373 7.326 1.00 92.88 115 GLY A N 1
ATOM 872 C CA . GLY A 1 115 ? 1.726 -1.107 7.967 1.00 92.88 115 GLY A CA 1
ATOM 873 C C . GLY A 1 115 ? 0.843 -0.740 9.144 1.00 92.88 115 GLY A C 1
ATOM 874 O O . GLY A 1 115 ? -0.096 -1.450 9.510 1.00 92.88 115 GLY A O 1
ATOM 875 N N . THR A 1 116 ? 1.182 0.402 9.733 1.00 91.19 116 THR A N 1
ATOM 876 C CA . THR A 1 116 ? 0.463 1.011 10.850 1.00 91.19 116 THR A CA 1
ATOM 877 C C . THR A 1 116 ? 0.250 2.490 10.563 1.00 91.19 116 THR A C 1
ATOM 879 O O . THR A 1 116 ? 1.206 3.191 10.240 1.00 91.19 116 THR A O 1
ATOM 882 N N . ILE A 1 117 ? -0.984 2.957 10.727 1.00 88.62 117 ILE A N 1
ATOM 883 C CA . ILE A 1 117 ? -1.414 4.356 10.650 1.00 88.62 117 ILE A CA 1
ATOM 884 C C . ILE A 1 117 ? -1.580 4.861 12.081 1.00 88.62 117 ILE A C 1
ATOM 886 O O . ILE A 1 117 ? -2.311 4.248 12.862 1.00 88.62 117 ILE A O 1
ATOM 890 N N . ALA A 1 118 ? -0.906 5.946 12.452 1.00 83.12 118 ALA A N 1
ATOM 891 C CA . ALA A 1 118 ? -1.122 6.572 13.753 1.00 83.12 118 ALA A CA 1
ATOM 892 C C . ALA A 1 118 ? -2.555 7.128 13.860 1.00 83.12 118 ALA A C 1
ATOM 894 O O . ALA A 1 118 ? -3.089 7.654 12.892 1.00 83.12 118 ALA A O 1
ATOM 895 N N . GLY A 1 119 ? -3.186 7.018 15.029 1.00 68.62 119 GLY A N 1
ATOM 896 C CA . GLY A 1 119 ? -4.523 7.563 15.257 1.00 68.62 119 GLY A CA 1
ATOM 897 C C . GLY A 1 119 ? -4.533 9.083 15.454 1.00 68.62 119 GLY A C 1
ATOM 898 O O . GLY A 1 119 ? -3.512 9.696 15.790 1.00 68.62 119 GLY A O 1
ATOM 899 N N . GLU A 1 120 ? -5.724 9.671 15.314 1.00 58.81 120 GLU A N 1
ATOM 900 C CA . GLU A 1 120 ? -6.039 11.071 15.630 1.00 58.81 120 GLU A CA 1
ATOM 901 C C . GLU A 1 120 ? -5.694 11.361 17.105 1.00 58.81 120 GLU A C 1
ATOM 903 O O . GLU A 1 120 ? -6.494 11.130 18.006 1.00 58.81 120 GLU A O 1
ATOM 908 N N . GLY A 1 121 ? -4.479 11.844 17.374 1.00 51.31 121 GLY A N 1
ATOM 909 C CA . GLY A 1 121 ? -4.055 12.239 18.725 1.00 51.31 121 GLY A CA 1
ATOM 910 C C . GLY A 1 121 ? -2.627 11.863 19.116 1.00 51.31 121 GLY A C 1
ATOM 911 O O . GLY A 1 121 ? -2.116 12.397 20.098 1.00 51.31 121 GLY A O 1
ATOM 912 N N . ALA A 1 122 ? -1.940 11.017 18.344 1.00 45.53 122 ALA A N 1
ATOM 913 C CA . ALA A 1 122 ? -0.550 10.640 18.632 1.00 45.53 122 ALA A CA 1
ATOM 914 C C . ALA A 1 122 ? 0.505 11.637 18.087 1.00 45.53 122 ALA A C 1
ATOM 916 O O . ALA A 1 122 ? 1.703 11.443 18.298 1.00 45.53 122 ALA A O 1
ATOM 917 N N . GLY A 1 123 ? 0.084 12.719 17.418 1.00 39.81 123 GLY A N 1
ATOM 918 C CA . GLY A 1 123 ? 0.958 13.742 16.836 1.00 39.81 123 GLY A CA 1
ATOM 919 C C . GLY A 1 123 ? 0.887 15.086 17.566 1.00 39.81 123 GLY A C 1
ATOM 920 O O . GLY A 1 123 ? -0.161 15.718 17.632 1.00 39.81 123 GLY A O 1
ATOM 921 N N . THR A 1 124 ? 2.029 15.504 18.112 1.00 37.81 124 THR A N 1
ATOM 922 C CA . THR A 1 124 ? 2.434 16.861 18.527 1.00 37.81 124 THR A CA 1
ATOM 923 C C . THR A 1 124 ? 1.477 18.011 18.188 1.00 37.81 124 THR A C 1
ATOM 925 O O . THR A 1 124 ? 1.207 18.290 17.024 1.00 37.81 124 THR A O 1
ATOM 928 N N . GLY A 1 125 ? 1.062 18.759 19.217 1.00 33.38 125 GLY A N 1
ATOM 929 C CA . GLY A 1 125 ? 0.290 19.988 19.062 1.00 33.38 125 GLY A CA 1
ATOM 930 C C . GLY A 1 125 ? 0.901 20.942 18.034 1.00 33.38 125 GLY A C 1
ATOM 931 O O . GLY A 1 125 ? 2.012 21.438 18.211 1.00 33.38 125 GLY A O 1
ATOM 932 N N . GLY A 1 126 ? 0.138 21.206 16.978 1.00 28.45 126 GLY A N 1
ATOM 933 C CA . GLY A 1 126 ? 0.497 22.142 15.923 1.00 28.45 126 GLY A CA 1
ATOM 934 C C . GLY A 1 126 ? 0.061 21.628 14.562 1.00 28.45 126 GLY A C 1
ATOM 935 O O . GLY A 1 126 ? 0.829 20.943 13.909 1.00 28.45 126 GLY A O 1
ATOM 936 N N . SER A 1 127 ? -1.167 21.979 14.167 1.00 43.34 127 SER A N 1
ATOM 937 C CA . SER A 1 127 ? -1.644 22.116 12.781 1.00 43.34 127 SER A CA 1
ATOM 938 C C . SER A 1 127 ? -0.663 21.647 11.698 1.00 43.34 127 SER A C 1
ATOM 940 O O . SER A 1 127 ? 0.080 22.476 11.178 1.00 43.34 127 SER A O 1
ATOM 942 N N . LEU A 1 128 ? -0.715 20.371 11.320 1.00 36.25 128 LEU A N 1
ATOM 943 C CA . LEU A 1 128 ? -0.233 19.878 10.033 1.00 36.25 128 LEU A CA 1
ATOM 944 C C . LEU A 1 128 ? -1.122 18.716 9.586 1.00 36.25 128 LEU A C 1
ATOM 946 O O . LEU A 1 128 ? -1.597 17.919 10.390 1.00 36.25 128 LEU A O 1
ATOM 950 N N . GLU A 1 129 ? -1.365 18.696 8.290 1.00 40.12 129 GLU A N 1
ATOM 951 C CA . GLU A 1 129 ? -1.957 17.611 7.526 1.00 40.12 129 GLU A CA 1
ATOM 952 C C . GLU A 1 129 ? -1.180 16.295 7.760 1.00 40.12 129 GLU A C 1
ATOM 954 O O . GLU A 1 129 ? 0.050 16.308 7.796 1.00 40.12 129 GLU A O 1
ATOM 959 N N . GLY A 1 130 ? -1.900 15.172 7.893 1.00 48.66 130 GLY A N 1
ATOM 960 C CA . GLY A 1 130 ? -1.369 13.804 7.790 1.00 48.66 130 GLY A CA 1
ATOM 961 C C . GLY A 1 130 ? -1.205 13.033 9.108 1.00 48.66 130 GLY A C 1
ATOM 962 O O . GLY A 1 130 ? -0.332 13.327 9.923 1.00 48.66 130 GLY A O 1
ATOM 963 N N . GLU A 1 131 ? -2.004 11.978 9.291 1.00 61.59 131 GLU A N 1
ATOM 964 C CA . GLU A 1 131 ? -1.666 10.878 10.202 1.00 61.59 131 GLU A CA 1
ATOM 965 C C . GLU A 1 131 ? -0.420 10.169 9.647 1.00 61.59 131 GLU A C 1
ATOM 967 O O . GLU A 1 131 ? -0.451 9.659 8.532 1.00 61.59 131 GLU A O 1
ATOM 972 N N . GLY A 1 132 ? 0.691 10.147 10.388 1.00 68.38 132 GLY A N 1
ATOM 973 C CA . GLY A 1 132 ? 1.890 9.443 9.932 1.00 68.38 132 GLY A CA 1
ATOM 974 C C . GLY A 1 132 ? 1.658 7.932 9.905 1.00 68.38 132 GLY A C 1
ATOM 975 O O . GLY A 1 132 ? 1.181 7.360 10.889 1.00 68.38 132 GLY A O 1
ATOM 976 N N . ALA A 1 133 ? 2.029 7.272 8.809 1.00 77.56 133 ALA A N 1
ATOM 977 C CA . ALA A 1 133 ? 2.077 5.815 8.737 1.00 77.56 133 ALA A CA 1
ATOM 978 C C . ALA A 1 133 ? 3.496 5.300 8.469 1.00 77.56 133 ALA A C 1
ATOM 980 O O . ALA A 1 133 ? 4.354 5.996 7.923 1.00 77.56 133 ALA A O 1
ATOM 981 N N . LEU A 1 134 ? 3.734 4.056 8.870 1.00 85.81 134 LEU A N 1
ATOM 982 C CA . LEU A 1 134 ? 4.929 3.287 8.533 1.00 85.81 134 LEU A CA 1
ATOM 983 C C . LEU A 1 134 ? 4.484 2.012 7.839 1.00 85.81 134 LEU A C 1
ATOM 985 O O . LEU A 1 134 ? 3.554 1.353 8.313 1.00 85.81 134 LEU A O 1
ATOM 989 N N . MET A 1 135 ? 5.141 1.657 6.739 1.00 90.50 135 MET A N 1
ATOM 990 C CA . MET A 1 135 ? 4.738 0.491 5.960 1.00 90.50 135 MET A CA 1
ATOM 991 C C . MET A 1 135 ? 5.889 -0.176 5.217 1.00 90.50 135 MET A C 1
ATOM 993 O O . MET A 1 135 ? 6.918 0.431 4.909 1.00 90.50 135 MET A O 1
ATOM 997 N N . THR A 1 136 ? 5.655 -1.432 4.867 1.00 92.94 136 THR A N 1
ATOM 998 C CA . THR A 1 136 ? 6.519 -2.248 4.030 1.00 92.94 136 THR A CA 1
ATOM 999 C C . THR A 1 136 ? 5.690 -2.831 2.893 1.00 92.94 136 THR A C 1
ATOM 1001 O O . THR A 1 136 ? 4.615 -3.388 3.110 1.00 92.94 136 THR A O 1
ATOM 1004 N N . VAL A 1 137 ? 6.215 -2.729 1.674 1.00 93.19 137 VAL A N 1
ATOM 1005 C CA . VAL A 1 137 ? 5.681 -3.404 0.491 1.00 93.19 137 VAL A CA 1
ATOM 1006 C C . VAL A 1 137 ? 6.594 -4.570 0.152 1.00 93.19 137 VAL A C 1
ATOM 1008 O O . VAL A 1 137 ? 7.769 -4.377 -0.165 1.00 93.19 137 VAL A O 1
ATOM 1011 N N . GLU A 1 138 ? 6.055 -5.781 0.186 1.00 94.44 138 GLU A N 1
ATOM 1012 C CA . GLU A 1 138 ? 6.699 -6.987 -0.325 1.00 94.44 138 GLU A CA 1
ATOM 1013 C C . GLU A 1 138 ? 6.124 -7.328 -1.698 1.00 94.44 138 GLU A C 1
ATOM 1015 O O . GLU A 1 138 ? 4.910 -7.341 -1.895 1.00 94.44 138 GLU A O 1
ATOM 1020 N N . MET A 1 139 ? 6.987 -7.621 -2.666 1.00 93.25 139 MET A N 1
ATOM 1021 C CA . MET A 1 139 ? 6.570 -7.831 -4.048 1.00 93.25 139 MET A CA 1
ATOM 1022 C C . MET A 1 139 ? 7.102 -9.139 -4.615 1.00 93.25 139 MET A C 1
ATOM 1024 O O . MET A 1 139 ? 8.282 -9.456 -4.459 1.00 93.25 139 MET A O 1
ATOM 1028 N N . TRP A 1 140 ? 6.229 -9.872 -5.311 1.00 95.44 140 TRP A N 1
ATOM 1029 C CA . TRP A 1 140 ? 6.558 -11.079 -6.069 1.00 95.44 140 TRP A CA 1
ATOM 1030 C C . TRP A 1 140 ? 6.046 -10.909 -7.493 1.00 95.44 140 TRP A C 1
ATOM 1032 O O . TRP A 1 140 ? 4.862 -11.114 -7.760 1.00 95.44 140 TRP A O 1
ATOM 1042 N N . LEU A 1 141 ? 6.943 -10.503 -8.391 1.00 93.81 141 LEU A N 1
ATOM 1043 C CA . LEU A 1 141 ? 6.595 -10.101 -9.753 1.00 93.81 141 LEU A CA 1
ATOM 1044 C C . LEU A 1 141 ? 7.144 -11.078 -10.800 1.00 93.81 141 LEU A C 1
ATOM 1046 O O . LEU A 1 141 ? 8.260 -11.610 -10.697 1.00 93.81 141 LEU A O 1
ATOM 1050 N N . GLU A 1 142 ? 6.352 -11.288 -11.840 1.00 92.88 142 GLU A N 1
ATOM 1051 C CA . GLU A 1 142 ? 6.654 -12.040 -13.051 1.00 92.88 142 GLU A CA 1
ATOM 1052 C C . GLU A 1 142 ? 6.720 -11.089 -14.249 1.00 92.88 142 GLU A C 1
ATOM 1054 O O . GLU A 1 142 ? 6.111 -10.024 -14.241 1.00 92.88 142 GLU A O 1
ATOM 1059 N N . GLU A 1 143 ? 7.526 -11.443 -15.254 1.00 90.31 143 GLU A N 1
ATOM 1060 C CA . GLU A 1 143 ? 7.773 -10.631 -16.464 1.00 90.31 143 GLU A CA 1
ATOM 1061 C C . GLU A 1 143 ? 8.284 -9.190 -16.226 1.00 90.31 143 GLU A C 1
ATOM 1063 O O . GLU A 1 143 ? 8.450 -8.434 -17.179 1.00 90.31 143 GLU A O 1
ATOM 1068 N N . ALA A 1 144 ? 8.621 -8.820 -14.986 1.00 85.50 144 ALA A N 1
ATOM 1069 C CA . ALA A 1 144 ? 9.170 -7.506 -14.670 1.00 85.50 144 ALA A CA 1
ATOM 1070 C C . ALA A 1 144 ? 10.605 -7.316 -15.196 1.00 85.50 144 ALA A C 1
ATOM 1072 O O . ALA A 1 144 ? 11.406 -8.261 -15.138 1.00 85.50 144 ALA A O 1
ATOM 1073 N N . PRO A 1 145 ? 10.964 -6.090 -15.635 1.00 88.50 145 PRO A N 1
ATOM 1074 C CA . PRO A 1 145 ? 12.355 -5.663 -15.769 1.00 88.50 145 PRO A CA 1
ATOM 1075 C C . PRO A 1 145 ? 13.152 -5.931 -14.488 1.00 88.50 145 PRO A C 1
ATOM 1077 O O . PRO A 1 145 ? 12.578 -6.063 -13.410 1.00 88.50 145 PRO A O 1
ATOM 1080 N N . ASP A 1 146 ? 14.478 -6.022 -14.582 1.00 88.81 146 ASP A N 1
ATOM 1081 C CA . ASP A 1 146 ? 15.320 -6.260 -13.405 1.00 88.81 146 ASP A CA 1
ATOM 1082 C C . ASP A 1 146 ? 15.263 -5.074 -12.425 1.00 88.81 146 ASP A C 1
ATOM 1084 O O . ASP A 1 146 ? 15.874 -4.024 -12.646 1.00 88.81 146 ASP A O 1
ATOM 1088 N N . LEU A 1 147 ? 14.533 -5.266 -11.323 1.00 87.31 147 LEU A N 1
ATOM 1089 C CA . LEU A 1 147 ? 14.350 -4.278 -10.260 1.00 87.31 147 LEU A CA 1
ATOM 1090 C C . LEU A 1 147 ? 15.462 -4.344 -9.208 1.00 87.31 147 LEU A C 1
ATOM 1092 O O . LEU A 1 147 ? 15.509 -3.512 -8.303 1.00 87.31 147 LEU A O 1
ATOM 1096 N N . SER A 1 148 ? 16.390 -5.304 -9.305 1.00 84.75 148 SER A N 1
ATOM 1097 C CA . SER A 1 148 ? 17.446 -5.484 -8.303 1.00 84.75 148 SER A CA 1
ATOM 1098 C C . SER A 1 148 ? 18.375 -4.273 -8.179 1.00 84.75 148 SER A C 1
ATOM 1100 O O . SER A 1 148 ? 18.904 -4.022 -7.096 1.00 84.75 148 SER A O 1
ATOM 1102 N N . ARG A 1 149 ? 18.501 -3.475 -9.247 1.00 84.94 149 ARG A N 1
ATOM 1103 C CA . ARG A 1 149 ? 19.243 -2.203 -9.266 1.00 84.94 149 ARG A CA 1
ATOM 1104 C C . ARG A 1 149 ? 18.648 -1.112 -8.368 1.00 84.94 149 ARG A C 1
ATOM 1106 O O . ARG A 1 149 ? 19.348 -0.159 -8.050 1.00 84.94 149 ARG A O 1
ATOM 1113 N N . PHE A 1 150 ? 17.385 -1.257 -7.970 1.00 85.56 150 PHE A N 1
ATOM 1114 C CA . PHE A 1 150 ? 16.645 -0.318 -7.123 1.00 85.56 150 PHE A CA 1
ATOM 1115 C C . PHE A 1 150 ? 16.373 -0.880 -5.724 1.00 85.56 150 PHE A C 1
ATOM 1117 O O . PHE A 1 150 ? 15.472 -0.413 -5.030 1.00 85.56 150 PHE A O 1
ATOM 1124 N N . ARG A 1 151 ? 17.121 -1.911 -5.313 1.00 82.25 151 ARG A N 1
ATOM 1125 C CA . ARG A 1 151 ? 16.987 -2.520 -3.989 1.00 82.25 151 ARG A CA 1
ATOM 1126 C C . ARG A 1 151 ? 17.308 -1.505 -2.887 1.00 82.25 151 ARG A C 1
ATOM 1128 O O . ARG A 1 151 ? 18.442 -1.025 -2.852 1.00 82.25 151 ARG A O 1
ATOM 1135 N N . PRO A 1 152 ? 16.373 -1.243 -1.956 1.00 72.00 152 PRO A N 1
ATOM 1136 C CA . PRO A 1 152 ? 16.659 -0.459 -0.764 1.00 72.00 152 PRO A CA 1
ATOM 1137 C C . PRO A 1 152 ? 17.787 -1.100 0.041 1.00 72.00 152 PRO A C 1
ATOM 1139 O O . PRO A 1 152 ? 17.804 -2.308 0.280 1.00 72.00 152 PRO A O 1
ATOM 1142 N N . THR A 1 153 ? 18.752 -0.282 0.453 1.00 62.00 153 THR A N 1
ATOM 1143 C CA . THR A 1 153 ? 19.970 -0.738 1.143 1.00 62.00 153 THR A CA 1
ATOM 1144 C C . THR A 1 153 ? 19.698 -1.186 2.586 1.00 62.00 153 THR A C 1
ATOM 1146 O O . THR A 1 153 ? 20.535 -1.858 3.186 1.00 62.00 153 THR A O 1
ATOM 1149 N N . ALA A 1 154 ? 18.539 -0.840 3.154 1.00 55.97 154 ALA A N 1
ATOM 1150 C CA . ALA A 1 154 ? 18.176 -1.153 4.531 1.00 55.97 154 ALA A CA 1
ATOM 1151 C C . ALA A 1 154 ? 16.766 -1.752 4.620 1.00 55.97 154 ALA A C 1
ATOM 1153 O O . ALA A 1 154 ? 15.791 -1.166 4.152 1.00 55.97 154 ALA A O 1
ATOM 1154 N N . ALA A 1 155 ? 16.663 -2.906 5.277 1.00 52.75 155 ALA A N 1
ATOM 1155 C CA . ALA A 1 155 ? 15.401 -3.353 5.845 1.00 52.75 155 ALA A CA 1
ATOM 1156 C C . ALA A 1 155 ? 15.147 -2.519 7.108 1.00 52.75 155 ALA A C 1
ATOM 1158 O O . ALA A 1 155 ? 15.965 -2.550 8.032 1.00 52.75 155 ALA A O 1
ATOM 1159 N N . ILE A 1 156 ? 14.044 -1.770 7.165 1.00 50.91 156 ILE A N 1
ATOM 1160 C CA . ILE A 1 156 ? 13.527 -1.322 8.458 1.00 50.91 156 ILE A CA 1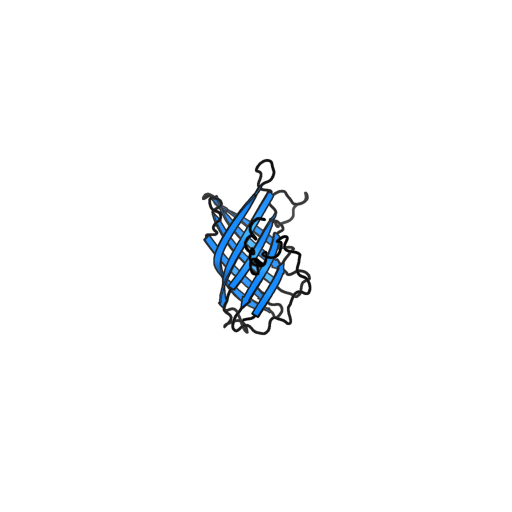
ATOM 1161 C C . ILE A 1 156 ? 13.166 -2.605 9.216 1.00 50.91 156 ILE A C 1
ATOM 1163 O O . ILE A 1 156 ? 12.533 -3.480 8.623 1.00 50.91 156 ILE A O 1
ATOM 1167 N N . PRO A 1 157 ? 13.602 -2.787 10.474 1.00 47.03 157 PRO A N 1
ATOM 1168 C CA . PRO A 1 157 ? 13.196 -3.941 11.257 1.00 47.03 157 PRO A CA 1
ATOM 1169 C C . PRO A 1 157 ? 11.674 -3.908 11.423 1.00 47.03 157 PRO A C 1
ATOM 1171 O O . PRO A 1 157 ? 11.141 -3.222 12.291 1.00 47.03 157 PRO A O 1
ATOM 1174 N N . THR A 1 158 ? 10.970 -4.653 10.572 1.00 44.88 158 THR A N 1
ATOM 1175 C CA . THR A 1 158 ? 9.583 -5.042 10.792 1.00 44.88 158 THR A CA 1
ATOM 1176 C C . THR A 1 158 ? 9.587 -5.781 12.121 1.00 44.88 158 THR A C 1
ATOM 1178 O O . THR A 1 158 ? 10.272 -6.795 12.243 1.00 44.88 158 THR A O 1
ATOM 1181 N N . GLY A 1 159 ? 8.893 -5.285 13.144 1.00 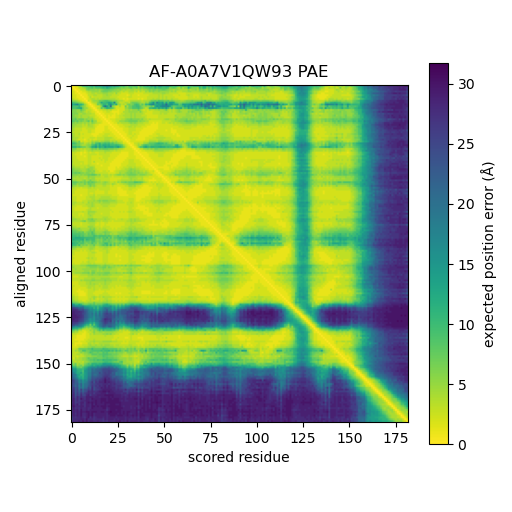40.84 159 GLY A N 1
ATOM 1182 C CA . GLY A 1 159 ? 8.865 -5.875 14.491 1.00 40.84 159 GLY A CA 1
ATOM 1183 C C . GLY A 1 159 ? 8.296 -7.303 14.578 1.00 40.84 159 GLY A C 1
ATOM 1184 O O . G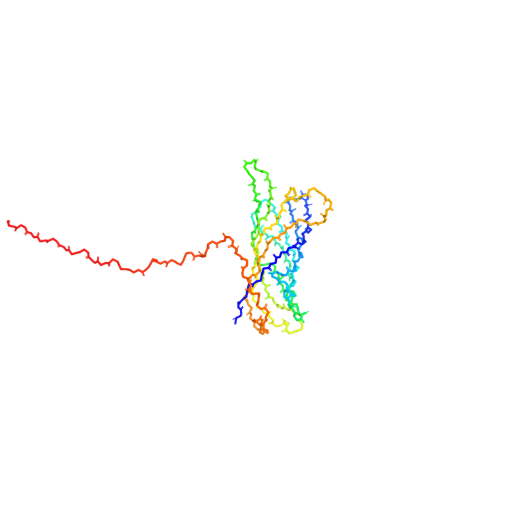LY A 1 159 ? 7.927 -7.739 15.664 1.00 40.84 159 GLY A O 1
ATOM 1185 N N . GLN A 1 160 ? 8.202 -8.033 13.464 1.00 37.25 160 GLN A N 1
ATOM 1186 C CA . GLN A 1 160 ? 7.887 -9.450 13.425 1.00 37.25 160 GLN A CA 1
ATOM 1187 C C . GLN A 1 160 ? 9.163 -10.290 13.573 1.00 37.25 160 GLN A C 1
ATOM 1189 O O . GLN A 1 160 ? 10.097 -10.137 12.780 1.00 37.25 160 GLN A O 1
ATOM 1194 N N . PRO A 1 161 ? 9.215 -11.224 14.540 1.00 34.69 161 PRO A N 1
ATOM 1195 C CA . PRO A 1 161 ? 10.201 -12.290 14.484 1.00 34.69 161 PRO A CA 1
ATOM 1196 C C . PRO A 1 161 ? 9.986 -13.099 13.191 1.00 34.69 161 PRO A C 1
ATOM 1198 O O . PRO A 1 161 ? 8.843 -13.243 12.743 1.00 34.69 161 PRO A O 1
ATOM 1201 N N . PRO A 1 162 ? 11.060 -13.619 12.570 1.00 36.91 162 PRO A N 1
ATOM 1202 C CA . PRO A 1 162 ? 10.930 -14.471 11.395 1.00 36.91 162 PRO A CA 1
ATOM 1203 C C . PRO A 1 162 ? 9.997 -15.650 11.711 1.00 36.91 162 PRO A C 1
ATOM 1205 O O . PRO A 1 162 ? 9.996 -16.115 12.856 1.00 36.91 162 PRO A O 1
ATOM 1208 N N . PRO A 1 163 ? 9.222 -16.152 10.730 1.00 43.12 163 PRO A N 1
ATOM 1209 C CA . PRO A 1 163 ? 8.416 -17.345 10.936 1.00 43.12 163 PRO A CA 1
ATOM 1210 C C . PRO A 1 163 ? 9.336 -18.453 11.443 1.00 43.12 163 PRO A C 1
ATOM 1212 O O . PRO A 1 163 ? 10.353 -18.756 10.807 1.00 43.12 163 PRO A O 1
ATOM 1215 N N . GLU A 1 164 ? 9.012 -19.000 12.618 1.00 41.88 164 GLU A N 1
ATOM 1216 C CA . GLU A 1 164 ? 9.747 -20.117 13.194 1.00 41.88 164 GLU A CA 1
ATOM 1217 C C . GLU A 1 164 ? 9.815 -21.204 12.130 1.00 41.88 164 GLU A C 1
ATOM 1219 O O . GLU A 1 164 ? 8.808 -21.764 11.695 1.00 41.88 164 GLU A O 1
ATOM 1224 N N . THR A 1 165 ? 11.026 -21.441 11.632 1.00 44.03 165 THR A N 1
ATOM 1225 C CA . THR A 1 165 ? 11.264 -22.564 10.745 1.00 44.03 165 THR A CA 1
ATOM 1226 C C . THR A 1 165 ? 11.036 -23.784 11.612 1.00 44.03 165 THR A C 1
ATOM 1228 O O . THR A 1 165 ? 11.816 -24.028 12.530 1.00 44.03 165 THR A O 1
ATOM 1231 N N . ASP A 1 166 ? 9.930 -24.479 11.364 1.00 43.66 166 ASP A N 1
ATOM 1232 C CA . ASP A 1 166 ? 9.538 -25.692 12.064 1.00 43.66 166 ASP A CA 1
ATOM 1233 C C . ASP A 1 166 ? 10.686 -26.709 11.979 1.00 43.66 166 ASP A C 1
ATOM 1235 O O . ASP A 1 166 ? 10.866 -27.437 11.001 1.00 43.66 166 ASP A O 1
ATOM 1239 N N . ALA A 1 167 ? 11.533 -26.699 13.006 1.00 44.66 167 ALA A N 1
ATOM 1240 C CA . ALA A 1 167 ? 12.643 -27.616 13.178 1.00 44.66 167 ALA A CA 1
ATOM 1241 C C . ALA A 1 167 ? 12.159 -28.897 13.866 1.00 44.66 167 ALA A C 1
ATOM 1243 O O . ALA A 1 167 ? 12.908 -29.532 14.604 1.00 44.66 167 ALA A O 1
ATOM 1244 N N . THR A 1 168 ? 10.921 -29.328 13.617 1.00 52.75 168 THR A N 1
ATOM 1245 C CA . THR A 1 168 ? 10.428 -30.620 14.097 1.00 52.75 168 THR A CA 1
ATOM 1246 C C . THR A 1 168 ? 10.718 -31.715 13.079 1.00 52.75 168 THR A C 1
ATOM 1248 O O . THR A 1 168 ? 9.830 -32.368 12.542 1.00 52.75 168 THR A O 1
ATOM 1251 N N . ALA A 1 169 ? 12.000 -31.960 12.814 1.00 52.38 169 ALA A N 1
ATOM 1252 C CA . ALA A 1 169 ? 12.431 -33.214 12.211 1.00 52.38 169 ALA A CA 1
ATOM 1253 C C . ALA A 1 169 ? 13.914 -33.472 12.488 1.00 52.38 169 ALA A C 1
ATOM 1255 O O . ALA A 1 169 ? 14.766 -33.091 11.686 1.00 52.38 169 ALA A O 1
ATOM 1256 N N . ARG A 1 170 ? 14.218 -34.235 13.549 1.00 47.44 170 ARG A N 1
ATOM 1257 C CA . ARG A 1 170 ? 14.840 -35.573 13.422 1.00 47.44 170 ARG A CA 1
ATOM 1258 C C . ARG A 1 170 ? 15.381 -36.122 14.751 1.00 47.44 170 ARG A C 1
ATOM 1260 O O . ARG A 1 170 ? 16.273 -35.544 15.354 1.00 47.44 170 ARG A O 1
ATOM 1267 N N . ARG A 1 171 ? 14.951 -37.366 15.006 1.00 48.50 171 ARG A N 1
ATOM 1268 C CA . ARG A 1 171 ? 15.628 -38.468 15.722 1.00 48.50 171 ARG A CA 1
ATOM 1269 C C . ARG A 1 171 ? 15.509 -38.496 17.249 1.00 48.50 171 ARG A C 1
ATOM 1271 O O . ARG A 1 171 ? 16.421 -38.122 17.973 1.00 48.50 171 ARG A O 1
ATOM 1278 N N . HIS A 1 172 ? 14.437 -39.149 17.696 1.00 49.72 172 HIS A N 1
ATOM 1279 C CA . HIS A 1 172 ? 14.536 -40.149 18.761 1.00 49.72 172 HIS A CA 1
ATOM 1280 C C . HIS A 1 172 ? 15.441 -41.303 18.291 1.00 49.72 172 HIS A C 1
ATOM 1282 O O . HIS A 1 172 ? 15.154 -41.874 17.235 1.00 49.72 172 HIS A O 1
ATOM 1288 N N . PRO A 1 173 ? 16.495 -41.682 19.029 1.00 52.00 173 PRO A N 1
ATOM 1289 C CA . PRO A 1 173 ? 16.996 -43.041 19.008 1.00 52.00 173 PRO A CA 1
ATOM 1290 C C . PRO A 1 173 ? 16.273 -43.890 20.061 1.00 52.00 173 PRO A C 1
ATOM 1292 O O . PRO A 1 173 ? 15.877 -43.415 21.126 1.00 52.00 173 PRO A O 1
ATOM 1295 N N . GLU A 1 174 ? 16.076 -45.143 19.675 1.00 46.19 174 GLU A N 1
ATOM 1296 C CA . GLU A 1 174 ? 15.294 -46.194 20.311 1.00 46.19 174 GLU A CA 1
ATOM 1297 C C . GLU A 1 174 ? 15.646 -46.450 21.782 1.00 46.19 174 GLU A C 1
ATOM 1299 O O . GLU A 1 174 ? 16.809 -46.565 22.171 1.00 46.19 174 GLU A O 1
ATOM 1304 N N . SER A 1 175 ? 14.600 -46.621 22.590 1.00 48.88 175 SER A N 1
ATOM 1305 C CA . SER A 1 175 ? 14.668 -47.301 23.877 1.00 48.88 175 SER A CA 1
ATOM 1306 C C . SER A 1 175 ? 15.068 -48.759 23.646 1.00 48.88 175 SER A C 1
ATOM 1308 O O . SER A 1 175 ? 14.319 -49.514 23.034 1.00 48.88 175 SER A O 1
ATOM 1310 N N . SER A 1 176 ? 16.248 -49.148 24.124 1.00 55.31 176 SER A N 1
ATOM 1311 C CA . SER A 1 176 ? 16.632 -50.557 24.224 1.00 55.31 176 SER A CA 1
ATOM 1312 C C . SER A 1 176 ? 16.030 -51.169 25.492 1.00 55.31 176 SER A C 1
ATOM 1314 O O . SER A 1 176 ? 16.044 -50.557 26.559 1.00 55.31 176 SER A O 1
ATOM 1316 N N . GLU A 1 177 ? 15.460 -52.356 25.306 1.00 61.94 177 GLU A N 1
ATOM 1317 C CA . GLU A 1 177 ? 14.740 -53.228 26.240 1.00 61.94 177 GLU A CA 1
ATOM 1318 C C . GLU A 1 177 ? 15.555 -53.722 27.464 1.00 61.94 177 GLU A C 1
ATOM 1320 O O . GLU A 1 177 ? 16.769 -53.519 27.525 1.00 61.94 177 GLU A O 1
ATOM 1325 N N . PRO A 1 178 ? 14.893 -54.353 28.461 1.00 62.75 178 PRO A N 1
ATOM 1326 C CA . PRO A 1 178 ? 15.459 -54.643 29.778 1.00 62.75 178 PRO A CA 1
ATOM 1327 C C . PRO A 1 178 ? 16.208 -55.985 29.824 1.00 62.75 178 PRO A C 1
ATOM 1329 O O . PRO A 1 178 ? 15.769 -56.968 29.230 1.00 62.75 178 PRO A O 1
ATOM 1332 N N . GLU A 1 179 ? 17.288 -56.066 30.609 1.00 60.44 179 GLU A N 1
ATOM 1333 C CA . GLU A 1 179 ? 17.887 -57.356 30.981 1.00 60.44 179 GLU A CA 1
ATOM 1334 C C . GLU A 1 179 ? 17.267 -57.927 32.274 1.00 60.44 179 GLU A C 1
ATOM 1336 O O . GLU A 1 179 ? 16.948 -57.169 33.198 1.00 60.44 179 GLU A O 1
ATOM 1341 N N . PRO A 1 180 ? 17.078 -59.259 32.353 1.00 66.19 180 PRO A N 1
ATOM 1342 C CA . PRO A 1 180 ? 16.425 -59.923 33.469 1.00 66.19 180 PRO A CA 1
ATOM 1343 C C . PRO A 1 180 ? 17.395 -60.305 34.599 1.00 66.19 180 PRO A C 1
ATOM 1345 O O . PRO A 1 180 ? 18.606 -60.407 34.430 1.00 66.19 180 PRO A O 1
ATOM 1348 N N . HIS A 1 181 ? 16.781 -60.556 35.754 1.00 50.56 181 HIS A N 1
ATOM 1349 C CA . HIS A 1 181 ? 17.322 -61.076 37.009 1.00 50.56 181 HIS A CA 1
ATOM 1350 C C . HIS A 1 181 ? 18.474 -62.098 36.933 1.00 50.56 181 HIS A C 1
ATOM 1352 O O . HIS A 1 181 ? 18.398 -63.083 36.197 1.00 50.56 181 HIS A O 1
ATOM 1358 N N . ALA A 1 182 ? 19.394 -61.970 37.898 1.00 65.25 182 ALA A N 1
ATOM 1359 C CA . ALA A 1 182 ? 19.836 -63.070 38.760 1.00 65.25 182 ALA A CA 1
ATOM 1360 C C . ALA A 1 182 ? 20.051 -62.551 40.191 1.00 65.25 182 ALA A C 1
ATOM 1362 O O . ALA A 1 182 ? 20.677 -61.477 40.333 1.00 65.25 182 ALA A O 1
#

Sequence (182 aa):
MQALSVNFADVIVDRQSFLDGSRVFTIEAEDQPSLGWRLMFTFRWPVTSEDVDEGDLTLVVPDGGEIYGTLAGGTAAEITDELGESTAARFDLDFAVSGGDGPYERVSGRLRVTGTIAGEGAGTGGSLEGEGALMTVEMWLEEAPDLSRFRPTAAIPTGQPPPETDATARRHPESSEPEPHA

pLDDT: mean 81.15, std 19.48, range [28.45, 98.5]

Nearest PDB structures (foldseek):
  4v3h-assembly2_B  TM=2.157E-01  e=4.345E-01  Klebsiella oxytoca
  5dl6-assembly1_A  TM=2.511E-01  e=5.188E+00  Acinetobacter baumannii AB307-0294
  2r4l-assembly3_C  TM=1.750E-01  e=4.698E+00  Escherichia coli
  2bi0-assembly1_A  TM=1.322E-01  e=6.648E+00  Mycobacterium tuberculosis H37Rv

Mean predicted aligned error: 10.94 Å

Radius of gyration: 21.99 Å; Cα contacts (8 Å, |Δi|>4): 419; chains: 1; bounding box: 42×85×59 Å

Foldseek 3Di:
DDKAKFKWWPKFWDWDADPQQKIKIWIWTATVVGPPKIKTKMWIDNQVFQKTDWMKIWIQASVGKIWIWIWPIWGKHFDADPVRHGFKMWIWTKTWTCFIPDQTRRKTFIKIKTKMFTDDPPDDPDDDGGRIMIIMIITDIDSHDPSVVSHDPDDDPPVDDPPPPPPPDDDDDDDDDDDDDD